Protein AF-A0A7S1GUY7-F1 (afdb_monomer_lite)

Secondary structure (DSSP, 8-state):
-TGGGT--EETTEETTTBS-SB-S--GGGTTT-B-PPP-------TT--EEEEE-HHHHTT--HHHHHHHHHHHHHTT-HHHHHHHHHHHHHHHTT--S---EEEEE-GGG--S------------------------------------------------------------PPPP-------

Sequence (185 aa):
RIERSGGCVVLGRVNGRLAVSRAFGNKPLKSCVIPDPEVLSQQLTQVDEMVILASDGLWDVMGEDVAFQTAQRAINEGKGLKGAAKALTTLALDEGTRDNTTVVVIDVSSRSGASRAASAPAGSAYLQQTPDIDRQSLNRQHSSPVGGSPAGSPAPLNLHSGSGEGQMWLGRLQSSPAGGSPAGS

Organism: Hemiselmis andersenii (NCBI:txid464988)

Foldseek 3Di:
DQVVLVWDADPCATNVPHNDQEDPDPVVCPSRYHPDDDDDDDDDDLPDFKDKDKDCLLVVQDDPVRLVVQLVVQVVVVVPQVSSQVSSVVVSVVSPRPDDMGMGMGTPNPPPPPDVPDPDDPDDDDDDDDDDDDDDDDDDDDDDDDDDDDDDDDDDDDDDDDDDDPDDDPDDDDDDDDDDDDDDD

Radius of gyration: 29.38 Å; chains: 1; bounding box: 61×62×87 Å

pLDDT: mean 72.71, std 28.39, range [29.16, 98.81]

Structure (mmCIF, N/CA/C/O backbone):
data_AF-A0A7S1GUY7-F1
#
_entry.id   AF-A0A7S1GUY7-F1
#
loop_
_atom_site.group_PDB
_atom_site.id
_atom_site.type_symbol
_atom_site.label_atom_id
_atom_site.label_alt_id
_atom_site.label_comp_id
_atom_site.label_asym_id
_atom_site.label_entity_id
_atom_site.label_seq_id
_atom_site.pdbx_PDB_ins_code
_atom_site.Cartn_x
_atom_site.Cartn_y
_atom_site.Cartn_z
_atom_site.occupancy
_atom_site.B_iso_or_equiv
_atom_site.auth_seq_id
_atom_site.auth_comp_id
_atom_site.auth_asym_id
_atom_site.auth_atom_id
_atom_site.pdbx_PDB_model_num
ATOM 1 N N . ARG A 1 1 ? 4.328 -7.645 -23.111 1.00 93.69 1 ARG A N 1
ATOM 2 C CA . ARG A 1 1 ? 4.433 -6.201 -23.468 1.00 93.69 1 ARG A CA 1
ATOM 3 C C . ARG A 1 1 ? 5.890 -5.775 -23.616 1.00 93.69 1 ARG A C 1
ATOM 5 O O . ARG A 1 1 ? 6.230 -5.322 -24.690 1.00 93.69 1 ARG A O 1
ATOM 12 N N . ILE A 1 2 ? 6.722 -5.942 -22.579 1.00 95.19 2 ILE A N 1
ATOM 13 C CA . ILE A 1 2 ? 8.145 -5.541 -22.571 1.00 95.19 2 ILE A CA 1
ATOM 14 C C . ILE A 1 2 ? 8.920 -6.092 -23.781 1.00 95.19 2 ILE A C 1
ATOM 16 O O . ILE A 1 2 ? 9.559 -5.324 -24.487 1.00 95.19 2 ILE A O 1
ATOM 20 N N . GLU A 1 3 ? 8.782 -7.384 -24.080 1.00 94.81 3 GLU A N 1
ATOM 21 C CA . GLU A 1 3 ? 9.454 -8.027 -25.225 1.00 94.81 3 GLU A CA 1
ATOM 22 C C . GLU A 1 3 ? 9.004 -7.470 -26.579 1.00 94.81 3 GLU A C 1
ATOM 24 O O . GLU A 1 3 ? 9.823 -7.192 -27.447 1.00 94.81 3 GLU A O 1
ATOM 29 N N . ARG A 1 4 ? 7.701 -7.196 -26.732 1.00 94.31 4 ARG A N 1
ATOM 30 C CA . ARG A 1 4 ? 7.149 -6.533 -27.928 1.00 94.31 4 ARG A CA 1
ATOM 31 C C . ARG A 1 4 ? 7.695 -5.115 -28.127 1.00 94.31 4 ARG A C 1
ATOM 33 O O . ARG A 1 4 ? 7.669 -4.615 -29.244 1.00 94.31 4 ARG A O 1
ATOM 40 N N . SER A 1 5 ? 8.190 -4.484 -27.064 1.00 92.69 5 SER A N 1
ATOM 41 C CA . SER A 1 5 ? 8.853 -3.178 -27.100 1.00 92.69 5 SER A CA 1
ATOM 42 C C . SER A 1 5 ? 10.377 -3.274 -27.286 1.00 92.69 5 SER A C 1
ATOM 44 O O . SER A 1 5 ? 11.063 -2.262 -27.145 1.00 92.69 5 SER A O 1
ATOM 46 N N . GLY A 1 6 ? 10.915 -4.467 -27.566 1.00 94.19 6 GLY A N 1
ATOM 47 C CA . GLY A 1 6 ? 12.351 -4.709 -27.749 1.00 94.19 6 GLY A CA 1
ATOM 48 C C . GLY A 1 6 ? 13.151 -4.834 -26.448 1.00 94.19 6 GLY A C 1
ATOM 49 O O . GLY A 1 6 ? 14.377 -4.761 -26.483 1.00 94.19 6 GLY A O 1
ATOM 50 N N . GLY A 1 7 ? 12.482 -4.983 -25.300 1.00 94.81 7 GLY A N 1
ATOM 51 C CA . GLY A 1 7 ? 13.125 -5.245 -24.010 1.00 94.81 7 GLY A CA 1
ATOM 52 C C . GLY A 1 7 ? 13.170 -6.729 -23.647 1.00 94.81 7 GLY A C 1
ATOM 53 O O . GLY A 1 7 ? 12.653 -7.581 -24.361 1.00 94.81 7 GLY A O 1
ATOM 54 N N . CYS A 1 8 ? 13.730 -7.040 -22.484 1.00 95.69 8 CYS A N 1
ATOM 55 C CA . CYS A 1 8 ? 13.713 -8.376 -21.890 1.00 95.69 8 CYS A CA 1
ATOM 56 C C . CYS A 1 8 ? 13.369 -8.310 -20.396 1.00 95.69 8 CYS A C 1
ATOM 58 O O . CYS A 1 8 ? 13.425 -7.244 -19.775 1.00 95.69 8 CYS A O 1
ATOM 60 N N . VAL A 1 9 ? 13.003 -9.450 -19.808 1.00 96.50 9 VAL A N 1
ATOM 61 C CA . VAL A 1 9 ? 12.849 -9.599 -18.355 1.00 96.50 9 VAL A CA 1
ATOM 62 C C . VAL A 1 9 ? 13.907 -10.578 -17.870 1.00 96.50 9 VAL A C 1
ATOM 64 O O . VAL A 1 9 ? 13.921 -11.734 -18.277 1.00 96.50 9 VAL A O 1
ATOM 67 N N . VAL A 1 10 ? 14.807 -10.105 -17.012 1.00 96.38 10 VAL A N 1
ATOM 68 C CA . VAL A 1 10 ? 15.909 -10.897 -16.456 1.00 96.38 10 VAL A CA 1
ATOM 69 C C . VAL A 1 10 ? 15.795 -10.838 -14.942 1.00 96.38 10 VAL A C 1
ATOM 71 O O . VAL A 1 10 ? 15.840 -9.747 -14.376 1.00 96.38 10 VAL A O 1
ATOM 74 N N . LEU A 1 11 ? 15.608 -11.992 -14.294 1.00 95.06 11 LEU A N 1
ATOM 75 C CA . LEU A 1 11 ? 15.447 -12.104 -12.834 1.00 95.06 11 LEU A CA 1
ATOM 76 C C . LEU A 1 11 ? 14.367 -11.152 -12.277 1.00 95.06 11 LEU A C 1
ATOM 78 O O . LEU A 1 11 ? 14.603 -10.405 -11.331 1.00 95.06 11 LEU A O 1
ATOM 82 N N . GLY A 1 12 ? 13.201 -11.111 -12.933 1.00 93.44 12 GLY A N 1
ATOM 83 C CA . GLY A 1 12 ? 12.083 -10.238 -12.546 1.00 93.44 12 GLY A CA 1
ATOM 84 C C . GLY A 1 12 ? 12.278 -8.750 -12.867 1.00 93.44 12 GLY A C 1
ATOM 85 O O . GLY A 1 12 ? 11.429 -7.934 -12.523 1.00 93.44 12 GLY A O 1
ATOM 86 N N . ARG A 1 13 ? 13.369 -8.367 -13.545 1.00 96.38 13 ARG A N 1
ATOM 87 C CA . ARG A 1 13 ? 13.692 -6.966 -13.844 1.00 96.38 13 ARG A CA 1
ATOM 88 C C . ARG A 1 13 ? 13.634 -6.655 -15.334 1.00 96.38 13 ARG A C 1
ATOM 90 O O . ARG A 1 13 ? 14.217 -7.362 -16.157 1.00 96.38 13 ARG A O 1
ATOM 97 N N . VAL A 1 14 ? 13.016 -5.528 -15.680 1.00 96.00 14 VAL A N 1
ATOM 98 C CA . VAL A 1 14 ? 12.992 -4.961 -17.034 1.00 96.00 14 VAL A CA 1
ATOM 99 C C . VAL A 1 14 ? 14.409 -4.584 -17.453 1.00 96.00 14 VAL A C 1
ATOM 101 O O . VAL A 1 14 ? 15.053 -3.750 -16.808 1.00 96.00 14 VAL A O 1
ATOM 104 N N . ASN A 1 15 ? 14.897 -5.212 -18.522 1.00 94.38 15 ASN A N 1
ATOM 105 C CA . ASN A 1 15 ? 16.267 -5.113 -19.031 1.00 94.38 15 ASN A CA 1
ATOM 106 C C . ASN A 1 15 ? 17.332 -5.337 -17.940 1.00 94.38 15 ASN A C 1
ATOM 108 O O . ASN A 1 15 ? 18.386 -4.707 -17.971 1.00 94.38 15 ASN A O 1
ATOM 112 N N . GLY A 1 16 ? 17.027 -6.160 -16.926 1.00 94.88 16 GLY A N 1
ATOM 113 C CA . GLY A 1 16 ? 17.903 -6.405 -15.773 1.00 94.88 16 GLY A CA 1
ATOM 114 C C . GLY A 1 16 ? 18.043 -5.227 -14.797 1.00 94.88 16 GLY A C 1
ATOM 115 O O . GLY A 1 16 ? 18.859 -5.289 -13.884 1.00 94.88 16 GLY A O 1
ATOM 116 N N . ARG A 1 17 ? 17.271 -4.143 -14.965 1.00 94.25 17 ARG A N 1
ATOM 117 C CA . ARG A 1 17 ? 17.446 -2.886 -14.212 1.00 94.25 17 ARG A CA 1
ATOM 118 C C . ARG A 1 17 ? 16.318 -2.618 -13.223 1.00 94.25 17 ARG A C 1
ATOM 120 O O . ARG A 1 17 ? 16.578 -2.445 -12.035 1.00 94.25 17 ARG A O 1
ATOM 127 N N . LEU A 1 18 ? 15.073 -2.589 -13.696 1.00 94.56 18 LEU A N 1
ATOM 128 C CA . LEU A 1 18 ? 13.932 -2.119 -12.904 1.00 94.56 18 LEU A CA 1
ATOM 129 C C . LEU A 1 18 ? 12.990 -3.269 -12.542 1.00 94.56 18 LEU A C 1
ATOM 131 O O . LEU A 1 18 ? 12.541 -3.980 -13.432 1.00 94.56 18 LEU A O 1
ATOM 135 N N . ALA A 1 19 ? 12.664 -3.425 -11.259 1.00 95.25 19 ALA A N 1
ATOM 136 C CA . ALA A 1 19 ? 11.792 -4.495 -10.755 1.00 95.25 19 A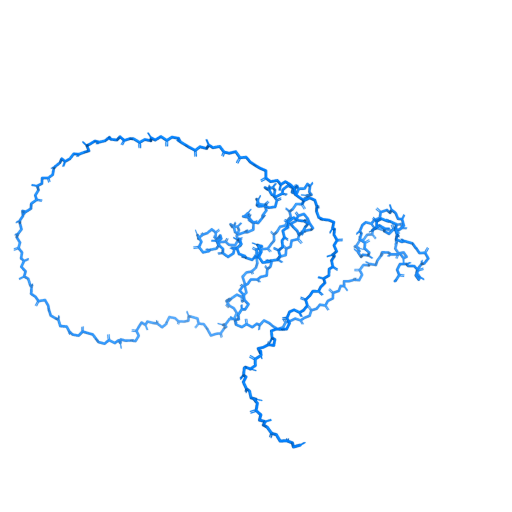LA A CA 1
ATOM 137 C C . ALA A 1 19 ? 10.285 -4.230 -10.960 1.00 95.25 19 ALA A C 1
ATOM 139 O O . ALA A 1 19 ? 9.451 -4.992 -10.494 1.00 95.25 19 ALA A O 1
ATOM 140 N N . VAL A 1 20 ? 9.925 -3.163 -11.680 1.00 95.06 20 VAL A N 1
ATOM 141 C CA . VAL A 1 20 ? 8.538 -2.832 -12.025 1.00 95.06 20 VAL A CA 1
ATOM 142 C C . VAL A 1 20 ? 8.395 -2.596 -13.523 1.00 95.06 20 VAL A C 1
ATOM 144 O O . VAL A 1 20 ? 9.303 -2.100 -14.193 1.00 95.06 20 VAL A O 1
ATOM 147 N N . SER A 1 21 ? 7.225 -2.939 -14.060 1.00 95.00 21 SER A N 1
ATOM 148 C CA . SER A 1 21 ? 6.906 -2.755 -15.482 1.00 95.00 21 SER A CA 1
ATOM 149 C C . SER A 1 21 ? 6.132 -1.463 -15.771 1.00 95.00 21 SER A C 1
ATOM 151 O O . SER A 1 21 ? 5.999 -1.073 -16.937 1.00 95.00 21 SER A O 1
ATOM 153 N N . ARG A 1 22 ? 5.636 -0.798 -14.723 1.00 96.00 22 ARG A N 1
ATOM 154 C CA . ARG A 1 22 ? 4.912 0.472 -14.776 1.00 96.00 22 ARG A CA 1
ATOM 155 C C . ARG A 1 22 ? 5.472 1.408 -13.715 1.00 96.00 22 ARG A C 1
ATOM 157 O O . ARG A 1 22 ? 5.679 0.978 -12.586 1.00 96.00 22 ARG A O 1
ATOM 164 N N . ALA A 1 23 ? 5.749 2.651 -14.088 1.00 95.19 23 ALA A N 1
ATOM 165 C CA . ALA A 1 23 ? 6.215 3.683 -13.169 1.00 95.19 23 ALA A CA 1
ATOM 166 C C . ALA A 1 23 ? 6.157 5.056 -13.841 1.00 95.19 23 ALA A C 1
ATOM 168 O O . ALA A 1 23 ? 6.396 5.187 -15.045 1.00 95.19 23 ALA A O 1
ATOM 169 N N . PHE A 1 24 ? 5.949 6.098 -13.041 1.00 95.19 24 PHE A N 1
ATOM 170 C CA . PHE A 1 24 ? 6.265 7.454 -13.472 1.00 95.19 24 PHE A CA 1
ATOM 171 C C . PHE A 1 24 ? 7.790 7.643 -13.575 1.00 95.19 24 PHE A C 1
ATOM 173 O O . PHE A 1 24 ? 8.580 6.947 -12.934 1.00 95.19 24 PHE A O 1
ATOM 180 N N . GLY A 1 25 ? 8.227 8.589 -14.408 1.00 92.94 25 GLY A N 1
ATOM 181 C CA . GLY A 1 25 ? 9.652 8.874 -14.595 1.00 92.94 25 GLY A CA 1
ATOM 182 C C . GLY A 1 25 ? 10.375 7.838 -15.465 1.00 92.94 25 GLY A C 1
ATOM 183 O O . GLY A 1 25 ? 9.957 7.580 -16.592 1.00 92.94 25 GLY A O 1
ATOM 184 N N . ASN A 1 26 ? 11.516 7.327 -14.985 1.00 91.25 26 ASN A N 1
ATOM 185 C CA . ASN A 1 26 ? 12.326 6.285 -15.640 1.00 91.25 26 ASN A CA 1
ATOM 186 C C . ASN A 1 26 ? 12.615 6.530 -17.137 1.00 91.25 26 ASN A C 1
ATOM 188 O O . ASN A 1 26 ? 12.521 5.622 -17.962 1.00 91.25 26 ASN A O 1
ATOM 192 N N . LYS A 1 27 ? 13.010 7.766 -17.494 1.00 91.88 27 LYS A N 1
ATOM 193 C CA . LYS A 1 27 ? 13.253 8.206 -18.886 1.00 91.88 27 LYS A CA 1
ATOM 194 C C . LYS A 1 27 ? 14.068 7.210 -19.737 1.00 91.88 27 LYS A C 1
ATOM 196 O O . LYS A 1 27 ? 13.643 6.963 -20.864 1.00 91.88 27 LYS A O 1
ATOM 201 N N . PRO A 1 28 ? 15.165 6.599 -19.237 1.00 91.75 28 PRO A N 1
ATOM 202 C CA . PRO A 1 28 ? 15.957 5.649 -20.024 1.00 91.75 28 PRO A CA 1
ATOM 203 C C . PRO A 1 28 ? 15.226 4.352 -20.402 1.00 91.75 28 PRO A C 1
ATOM 205 O O . PRO A 1 28 ? 15.706 3.625 -21.264 1.00 91.75 28 PRO A O 1
ATOM 208 N N . LEU A 1 29 ? 14.101 4.035 -19.755 1.00 91.50 29 LEU A N 1
ATOM 209 C CA . LEU A 1 29 ? 13.354 2.789 -19.939 1.00 91.50 29 LEU A CA 1
ATOM 210 C C . LEU A 1 29 ? 11.940 3.012 -20.497 1.00 91.50 29 LEU A C 1
ATOM 212 O O . LEU A 1 29 ? 11.155 2.071 -20.511 1.00 91.50 29 LEU A O 1
ATOM 216 N N . LYS A 1 30 ? 11.599 4.212 -20.992 1.00 90.25 30 LYS A N 1
ATOM 217 C CA . LYS A 1 30 ? 10.229 4.560 -21.431 1.00 90.25 30 LYS A CA 1
ATOM 218 C C . LYS A 1 30 ? 9.640 3.686 -22.542 1.00 90.25 30 LYS A C 1
ATOM 220 O O . LYS A 1 30 ? 8.424 3.611 -22.658 1.00 90.25 30 LYS A O 1
ATOM 225 N N . SER A 1 31 ? 10.462 3.014 -23.349 1.00 90.81 31 SER A N 1
ATOM 226 C CA . SER A 1 31 ? 9.959 2.033 -24.322 1.00 90.81 31 SER A CA 1
ATOM 227 C C . SER A 1 31 ? 9.370 0.794 -23.637 1.00 90.81 31 SER A C 1
ATOM 229 O O . SER A 1 31 ? 8.415 0.196 -24.129 1.00 90.81 31 SER A O 1
ATOM 231 N N . CYS A 1 32 ? 9.920 0.422 -22.478 1.00 93.75 32 CYS A N 1
ATOM 232 C CA . CYS A 1 32 ? 9.596 -0.798 -21.748 1.00 93.75 32 CYS A CA 1
ATOM 233 C C . CYS A 1 32 ? 8.840 -0.543 -20.439 1.00 93.75 32 CYS A C 1
ATOM 235 O O . CYS A 1 32 ? 8.209 -1.471 -19.949 1.00 93.75 32 CYS A O 1
ATOM 237 N N . VAL A 1 33 ? 8.848 0.667 -19.885 1.00 95.12 33 VAL A N 1
ATOM 238 C CA . VAL A 1 33 ? 8.179 1.046 -18.631 1.00 95.12 33 VAL A CA 1
ATOM 239 C C . VAL A 1 33 ? 7.148 2.118 -18.948 1.00 95.12 33 VAL A C 1
ATOM 241 O O . VAL A 1 33 ? 7.504 3.195 -19.421 1.00 95.12 33 VAL A O 1
ATOM 244 N N . ILE A 1 34 ? 5.874 1.800 -18.718 1.00 95.75 34 ILE A N 1
ATOM 245 C CA . ILE A 1 34 ? 4.754 2.685 -19.063 1.00 95.75 34 ILE A CA 1
ATOM 246 C C . ILE A 1 34 ? 4.244 3.438 -17.826 1.00 95.75 34 ILE A C 1
ATOM 248 O O . ILE A 1 34 ? 4.287 2.883 -16.727 1.00 95.75 34 ILE A O 1
ATOM 252 N N . PRO A 1 35 ? 3.761 4.682 -17.980 1.00 95.69 35 PRO A N 1
ATOM 253 C CA . PRO A 1 35 ? 3.176 5.442 -16.879 1.00 95.69 35 PRO A CA 1
ATOM 254 C C . PRO A 1 35 ? 1.685 5.142 -16.680 1.00 95.69 35 PRO A C 1
ATOM 256 O O . PRO A 1 35 ? 1.109 5.591 -15.694 1.00 95.69 35 PRO A O 1
ATOM 259 N N . ASP A 1 36 ? 1.058 4.430 -17.620 1.00 95.31 36 ASP A N 1
ATOM 260 C CA . ASP A 1 36 ? -0.386 4.219 -17.613 1.00 95.31 36 ASP A CA 1
ATOM 261 C C . ASP A 1 36 ? -0.794 3.364 -16.406 1.00 95.31 36 ASP A C 1
ATOM 263 O O . ASP A 1 36 ? -0.257 2.257 -16.239 1.00 95.31 36 ASP A O 1
ATOM 267 N N . PRO A 1 37 ? -1.730 3.838 -15.568 1.00 95.94 37 PRO A N 1
ATOM 268 C CA . PRO A 1 37 ? -2.220 3.066 -14.440 1.00 95.94 37 PRO A CA 1
ATOM 269 C C . PRO A 1 37 ? -3.135 1.931 -14.904 1.00 95.94 37 PRO A C 1
ATOM 271 O O . PRO A 1 37 ? -3.649 1.918 -16.025 1.00 95.94 37 PRO A O 1
ATOM 274 N N . GLU A 1 38 ? -3.358 0.982 -14.006 1.00 94.75 38 GLU A N 1
ATOM 275 C CA . GLU A 1 38 ? -4.530 0.120 -14.065 1.00 94.75 38 GLU A CA 1
ATOM 276 C C . GLU A 1 38 ? -5.637 0.771 -13.235 1.00 94.75 38 GLU A C 1
ATOM 278 O O . GLU A 1 38 ? -5.397 1.201 -12.108 1.00 94.75 38 GLU A O 1
ATOM 283 N N . VAL A 1 39 ? -6.827 0.909 -13.821 1.00 95.88 39 VAL A N 1
ATOM 284 C CA . VAL A 1 39 ? -7.965 1.570 -13.179 1.00 95.88 39 VAL A CA 1
ATOM 285 C C . VAL A 1 39 ? -9.094 0.564 -13.069 1.00 95.88 39 VAL A C 1
ATOM 287 O O . VAL A 1 39 ? -9.599 0.072 -14.076 1.00 95.88 39 VAL A O 1
ATOM 290 N N . LEU A 1 40 ? -9.492 0.287 -11.833 1.00 95.88 40 LEU A N 1
ATOM 291 C CA . LEU A 1 40 ? -10.614 -0.576 -11.500 1.00 95.88 40 LEU A CA 1
ATOM 292 C C . LEU A 1 40 ? -11.629 0.237 -10.697 1.00 95.88 40 LEU A C 1
ATOM 294 O O . LEU A 1 40 ? -11.264 1.084 -9.883 1.00 95.88 40 LEU A O 1
ATOM 298 N N . SER A 1 41 ? -12.910 -0.019 -10.943 1.00 95.94 41 SER A N 1
ATOM 299 C CA . SER A 1 41 ? -14.010 0.549 -10.170 1.00 95.94 41 SER A CA 1
ATOM 300 C C . SER A 1 41 ? -14.805 -0.596 -9.568 1.00 95.94 41 SER A C 1
ATOM 302 O O . SER A 1 41 ? -15.183 -1.530 -10.273 1.00 95.94 41 SER A O 1
ATOM 304 N N . GLN A 1 42 ? -15.024 -0.531 -8.261 1.00 92.25 42 GLN A N 1
ATOM 305 C CA . GLN A 1 42 ? -15.799 -1.514 -7.521 1.00 92.25 42 GLN A CA 1
ATOM 306 C C . GLN A 1 42 ? -16.854 -0.792 -6.695 1.00 92.25 42 GLN A C 1
ATOM 308 O O . GLN A 1 42 ? -16.601 0.268 -6.117 1.00 92.25 42 GLN A O 1
ATOM 313 N N . GLN A 1 43 ? -18.054 -1.364 -6.676 1.00 93.81 43 GLN A N 1
ATOM 314 C CA . GLN A 1 43 ? -19.133 -0.869 -5.843 1.00 93.81 43 GLN A CA 1
ATOM 315 C C . GLN A 1 43 ? -18.973 -1.440 -4.440 1.00 93.81 43 GLN A C 1
ATOM 317 O O . GLN A 1 43 ? -18.963 -2.654 -4.268 1.00 93.81 43 GLN A O 1
ATOM 322 N N . LEU A 1 44 ? -18.876 -0.549 -3.455 1.00 93.44 44 LEU A N 1
ATOM 323 C CA . LEU A 1 44 ? -18.854 -0.939 -2.052 1.00 93.44 44 LEU A CA 1
ATOM 324 C C . LEU A 1 44 ? -20.196 -1.551 -1.646 1.00 93.44 44 LEU A C 1
ATOM 326 O O . LEU A 1 44 ? -21.272 -1.097 -2.053 1.00 93.44 44 LEU A O 1
ATOM 330 N N . THR A 1 45 ? -20.104 -2.560 -0.804 1.00 92.00 45 THR A N 1
ATOM 331 C CA . THR A 1 45 ? -21.188 -3.319 -0.204 1.00 92.00 45 THR A CA 1
ATOM 332 C C . THR A 1 45 ? -21.256 -3.037 1.296 1.00 92.00 45 THR A C 1
ATOM 334 O O . THR A 1 45 ? -20.395 -2.380 1.873 1.00 92.00 45 THR A O 1
ATOM 337 N N . GLN A 1 46 ? -22.305 -3.533 1.953 1.00 90.56 46 GLN A N 1
ATOM 338 C CA . GLN A 1 46 ? -22.477 -3.374 3.402 1.00 90.56 46 GLN A CA 1
ATOM 339 C C . GLN A 1 46 ? -21.495 -4.217 4.231 1.00 90.56 46 GLN A C 1
ATOM 341 O O . GLN A 1 46 ? -21.413 -4.018 5.437 1.00 90.56 46 GLN A O 1
ATOM 346 N N . VAL A 1 47 ? -20.798 -5.172 3.607 1.00 91.75 47 VAL A N 1
ATOM 347 C CA . VAL A 1 47 ? -19.815 -6.031 4.283 1.00 91.75 47 VAL A CA 1
ATOM 348 C C . VAL A 1 47 ? -18.385 -5.513 4.133 1.00 91.75 47 VAL A C 1
ATOM 350 O O . VAL A 1 47 ? -17.477 -6.073 4.733 1.00 91.75 47 VAL A O 1
ATOM 353 N N . ASP A 1 48 ? -18.176 -4.449 3.353 1.00 92.88 48 ASP A N 1
ATOM 354 C CA . ASP A 1 48 ? -16.859 -3.839 3.209 1.00 92.88 48 ASP A CA 1
ATOM 355 C C . ASP A 1 48 ? -16.565 -2.954 4.423 1.00 92.88 48 ASP A C 1
ATOM 357 O O . ASP A 1 48 ? -17.237 -1.950 4.668 1.00 92.88 48 ASP A O 1
ATOM 361 N N . GLU A 1 49 ? -15.544 -3.329 5.190 1.00 93.38 49 GLU A N 1
ATOM 362 C CA . GLU A 1 49 ? -15.187 -2.637 6.432 1.00 93.38 49 GLU A CA 1
ATOM 363 C C . GLU A 1 49 ? -14.074 -1.611 6.214 1.00 93.38 49 GLU A C 1
ATOM 365 O O . GLU A 1 49 ? -14.167 -0.463 6.658 1.00 93.38 49 GLU A O 1
ATOM 370 N N . MET A 1 50 ? -13.019 -2.000 5.495 1.00 94.69 50 MET A N 1
ATOM 371 C CA . MET A 1 50 ? -11.848 -1.154 5.294 1.00 94.69 50 MET A CA 1
ATOM 372 C C . MET A 1 50 ? -11.139 -1.409 3.968 1.00 94.69 50 MET A C 1
ATOM 374 O O . MET A 1 50 ? -11.239 -2.480 3.379 1.00 94.69 50 MET A O 1
ATOM 378 N N . VAL A 1 51 ? -10.354 -0.421 3.547 1.00 96.94 51 VAL A N 1
ATOM 379 C CA . VAL A 1 51 ? -9.371 -0.549 2.467 1.00 96.94 51 VAL A CA 1
ATOM 380 C C . VAL A 1 51 ? -7.981 -0.304 3.046 1.00 96.94 51 VAL A C 1
ATOM 382 O O . VAL A 1 51 ? -7.755 0.707 3.718 1.00 96.94 51 VAL A O 1
ATOM 385 N N . ILE A 1 52 ? -7.049 -1.217 2.766 1.00 98.25 52 ILE A N 1
ATOM 386 C CA . ILE A 1 52 ? -5.638 -1.107 3.148 1.00 98.25 52 ILE A CA 1
ATOM 387 C C . ILE A 1 52 ? -4.823 -0.836 1.884 1.00 98.25 52 ILE A C 1
ATOM 389 O O . ILE A 1 52 ? -4.813 -1.638 0.955 1.00 98.25 52 ILE A O 1
ATOM 393 N N . LEU A 1 53 ? -4.128 0.298 1.853 1.00 98.38 53 LEU A N 1
ATOM 394 C CA . LEU A 1 53 ? -3.162 0.632 0.809 1.00 98.38 53 LEU A CA 1
ATOM 395 C C . LEU A 1 53 ? -1.769 0.599 1.425 1.00 98.38 53 LEU A C 1
ATOM 397 O O . LEU A 1 53 ? -1.533 1.261 2.436 1.00 98.38 53 LEU A O 1
ATOM 401 N N . ALA A 1 54 ? -0.839 -0.132 0.820 1.00 98.38 54 ALA A N 1
ATOM 402 C CA . ALA A 1 54 ? 0.529 -0.201 1.317 1.00 98.38 54 ALA A CA 1
ATOM 403 C C . ALA A 1 54 ? 1.557 -0.399 0.202 1.00 98.38 54 ALA A C 1
ATOM 405 O O . ALA A 1 54 ? 1.204 -0.823 -0.902 1.00 98.38 54 ALA A O 1
ATOM 406 N N . SER A 1 55 ? 2.815 -0.068 0.501 1.00 98.19 55 SER A N 1
ATOM 407 C CA . SER A 1 55 ? 3.962 -0.421 -0.342 1.00 98.19 55 SER A CA 1
ATOM 408 C C . SER A 1 55 ? 4.276 -1.923 -0.277 1.00 98.19 55 SER A C 1
ATOM 410 O O . SER A 1 55 ? 3.802 -2.633 0.611 1.00 98.19 55 SER A O 1
ATOM 412 N N . ASP A 1 56 ? 5.097 -2.390 -1.216 1.00 97.12 56 ASP A N 1
ATOM 413 C CA . ASP A 1 56 ? 5.676 -3.743 -1.253 1.00 97.12 56 ASP A CA 1
ATOM 414 C C . ASP A 1 56 ? 6.352 -4.140 0.065 1.00 97.12 56 ASP A C 1
ATOM 416 O O . ASP A 1 56 ? 6.181 -5.267 0.509 1.00 97.12 56 ASP A O 1
ATOM 420 N N . GLY A 1 57 ? 6.970 -3.195 0.779 1.00 98.06 57 GLY A N 1
ATOM 421 C CA . GLY A 1 57 ? 7.519 -3.446 2.115 1.00 98.06 57 GLY A CA 1
ATOM 422 C C . GLY A 1 57 ? 6.551 -4.102 3.121 1.00 98.06 57 GLY A C 1
ATOM 423 O O . GLY A 1 57 ? 7.020 -4.813 4.007 1.00 98.06 57 GLY A O 1
ATOM 424 N N . LEU A 1 58 ? 5.227 -3.913 2.989 1.00 98.62 58 LEU A N 1
ATOM 425 C CA . LEU A 1 58 ? 4.225 -4.667 3.762 1.00 98.62 58 LEU A CA 1
ATOM 426 C C . LEU A 1 58 ? 3.917 -6.021 3.106 1.00 98.62 58 LEU A C 1
ATOM 428 O O . LEU A 1 58 ? 3.963 -7.057 3.765 1.00 98.62 58 LEU A O 1
ATOM 432 N N . TRP A 1 59 ? 3.567 -5.998 1.820 1.00 98.31 59 TRP A N 1
ATOM 433 C CA . TRP A 1 59 ? 3.016 -7.153 1.104 1.00 98.31 59 TRP A CA 1
ATOM 434 C C . TRP A 1 59 ? 4.039 -8.255 0.817 1.00 98.31 59 TRP A C 1
ATOM 436 O O . TRP A 1 59 ? 3.657 -9.409 0.649 1.00 98.31 59 TRP A O 1
ATOM 446 N N . ASP A 1 60 ? 5.330 -7.930 0.826 1.00 97.38 60 ASP A N 1
ATOM 447 C CA . ASP A 1 60 ? 6.416 -8.900 0.682 1.00 97.38 60 ASP A CA 1
ATOM 448 C C . ASP A 1 60 ? 6.523 -9.849 1.889 1.00 97.38 60 ASP A C 1
ATOM 450 O O . ASP A 1 60 ? 7.086 -10.937 1.766 1.00 97.38 60 ASP A O 1
ATOM 454 N N . VAL A 1 61 ? 5.996 -9.448 3.054 1.00 98.19 61 VAL A N 1
ATOM 455 C CA . VAL A 1 61 ? 6.101 -10.205 4.316 1.00 98.19 61 VAL A CA 1
ATOM 456 C C . VAL A 1 61 ? 4.751 -10.545 4.948 1.00 98.19 61 VAL A C 1
ATOM 458 O O . VAL A 1 61 ? 4.699 -11.306 5.910 1.00 98.19 61 VAL A O 1
ATOM 461 N N . MET A 1 62 ? 3.647 -9.997 4.435 1.00 97.69 62 MET A N 1
ATOM 462 C CA . MET A 1 62 ? 2.328 -10.128 5.049 1.00 97.69 62 MET A CA 1
ATOM 463 C C . MET A 1 62 ? 1.235 -10.357 4.007 1.00 97.69 62 MET A C 1
ATOM 465 O O . MET A 1 62 ? 1.083 -9.583 3.066 1.00 97.69 62 MET A O 1
ATOM 469 N N . GLY A 1 63 ? 0.426 -11.398 4.222 1.00 98.12 63 GLY A N 1
ATOM 470 C CA . GLY A 1 63 ? -0.767 -11.668 3.419 1.00 98.12 63 GLY A CA 1
ATOM 471 C C . GLY A 1 63 ? -1.960 -10.778 3.786 1.00 98.12 63 GLY A C 1
ATOM 472 O O . GLY A 1 63 ? -2.060 -10.270 4.905 1.00 98.12 63 GLY A O 1
ATOM 473 N N . GLU A 1 64 ? -2.900 -10.644 2.851 1.00 97.38 64 GLU A N 1
ATOM 474 C CA . GLU A 1 64 ? -4.095 -9.794 2.969 1.00 97.38 64 GLU A CA 1
ATOM 475 C C . GLU A 1 64 ? -4.942 -10.118 4.213 1.00 97.38 64 GLU A C 1
ATOM 477 O O . GLU A 1 64 ? -5.303 -9.211 4.963 1.00 97.38 64 GLU A O 1
ATOM 482 N N . ASP A 1 65 ? -5.180 -11.404 4.495 1.00 97.69 65 ASP A N 1
ATOM 483 C CA . ASP A 1 65 ? -5.966 -11.845 5.657 1.00 97.69 65 ASP A CA 1
ATOM 484 C C . ASP A 1 65 ? -5.323 -11.435 6.988 1.00 97.69 65 ASP A C 1
ATOM 486 O O . ASP A 1 65 ? -6.002 -10.981 7.914 1.00 97.69 65 ASP A O 1
ATOM 490 N N . VAL A 1 66 ? -3.997 -11.573 7.088 1.00 98.44 66 VAL A N 1
ATOM 491 C CA . VAL A 1 66 ? -3.229 -11.196 8.284 1.00 98.44 66 VAL A CA 1
ATOM 492 C C . VAL A 1 66 ? -3.254 -9.681 8.460 1.00 98.44 66 VAL A C 1
ATOM 494 O O . VAL A 1 66 ? -3.440 -9.193 9.580 1.00 98.44 66 VAL A O 1
ATOM 497 N N . ALA A 1 67 ? -3.128 -8.932 7.362 1.00 98.44 67 ALA A N 1
ATOM 498 C CA . ALA A 1 67 ? -3.222 -7.481 7.383 1.00 98.44 67 ALA A CA 1
ATOM 499 C C . ALA A 1 67 ? -4.609 -7.023 7.862 1.00 98.44 67 ALA A C 1
ATOM 501 O O . ALA A 1 67 ? -4.712 -6.223 8.797 1.00 98.44 67 ALA A O 1
ATOM 502 N N . PHE A 1 68 ? -5.682 -7.579 7.298 1.00 98.00 68 PHE A N 1
ATOM 503 C CA . PHE A 1 68 ? -7.047 -7.260 7.710 1.00 98.00 68 PHE A CA 1
ATOM 504 C C . PHE A 1 68 ? -7.272 -7.546 9.200 1.00 98.00 68 PHE A C 1
ATOM 506 O O . PHE A 1 68 ? -7.681 -6.657 9.946 1.00 98.00 68 PHE A O 1
ATOM 513 N N . GLN A 1 69 ? -6.923 -8.746 9.672 1.00 98.44 69 GLN A N 1
ATOM 514 C CA . GLN A 1 69 ? -7.096 -9.126 11.078 1.00 98.44 69 GLN A CA 1
ATOM 515 C C . GLN A 1 69 ? -6.288 -8.233 12.028 1.00 98.44 69 GLN A C 1
ATOM 517 O O . GLN A 1 69 ? -6.781 -7.844 13.090 1.00 98.44 69 GLN A O 1
ATOM 522 N N . THR A 1 70 ? -5.065 -7.863 11.644 1.00 98.69 70 THR A N 1
ATOM 523 C CA . THR A 1 70 ? -4.200 -6.975 12.435 1.00 98.69 70 THR A CA 1
ATOM 524 C C . THR A 1 70 ? -4.795 -5.575 12.547 1.00 98.69 70 THR A C 1
ATOM 526 O O . THR A 1 70 ? -4.865 -5.011 13.646 1.00 98.69 70 THR A O 1
ATOM 529 N N . ALA A 1 71 ? -5.265 -5.020 11.429 1.00 98.50 71 ALA A N 1
ATOM 530 C CA . ALA A 1 71 ? -5.915 -3.718 11.401 1.00 98.50 71 ALA A CA 1
ATOM 531 C C . ALA A 1 71 ? -7.220 -3.726 12.208 1.00 98.50 71 ALA A C 1
ATOM 533 O O . ALA A 1 71 ? -7.409 -2.872 13.080 1.00 98.50 71 ALA A O 1
ATOM 534 N N . GLN A 1 72 ? -8.073 -4.728 11.985 1.00 97.88 72 GLN A N 1
ATOM 535 C CA . GLN A 1 72 ? -9.347 -4.889 12.681 1.00 97.88 72 GLN A CA 1
ATOM 536 C C . GLN A 1 72 ? -9.146 -5.010 14.190 1.00 97.88 72 GLN A C 1
ATOM 538 O O . GLN A 1 72 ? -9.811 -4.326 14.970 1.00 97.88 72 GLN A O 1
ATOM 543 N N . ARG A 1 73 ? -8.183 -5.828 14.623 1.00 98.38 73 ARG A N 1
ATOM 544 C CA . ARG A 1 73 ? -7.838 -5.974 16.039 1.00 98.38 73 ARG A CA 1
ATOM 545 C C . ARG A 1 73 ? -7.419 -4.641 16.650 1.00 98.38 73 ARG A C 1
ATOM 547 O O . ARG A 1 73 ? -7.918 -4.279 17.711 1.00 98.38 73 ARG A O 1
ATOM 554 N N . ALA A 1 74 ? -6.543 -3.889 15.987 1.00 98.38 74 ALA A N 1
ATOM 555 C CA . ALA A 1 74 ? -6.099 -2.594 16.493 1.00 98.38 74 ALA A CA 1
ATOM 556 C C . ALA A 1 74 ? -7.255 -1.583 16.614 1.00 98.38 74 ALA A C 1
ATOM 558 O O . ALA A 1 74 ? -7.302 -0.817 17.580 1.00 98.38 74 ALA A O 1
ATOM 559 N N . ILE A 1 75 ? -8.194 -1.591 15.664 1.00 97.12 75 ILE A N 1
ATOM 560 C CA . ILE A 1 75 ? -9.401 -0.754 15.706 1.00 97.12 75 ILE A CA 1
ATOM 561 C C . ILE A 1 75 ? -10.299 -1.167 16.876 1.00 97.12 75 ILE A C 1
ATOM 563 O O . ILE A 1 75 ? -10.682 -0.306 17.669 1.00 97.12 75 ILE A O 1
ATOM 567 N N . ASN A 1 76 ? -10.569 -2.465 17.031 1.00 96.25 76 ASN A N 1
ATOM 568 C CA . ASN A 1 76 ? -11.399 -3.012 18.109 1.00 96.25 76 ASN A CA 1
ATOM 569 C C . ASN A 1 76 ? -10.801 -2.754 19.502 1.00 96.25 76 ASN A C 1
ATOM 571 O O . ASN A 1 76 ? -11.531 -2.565 20.470 1.00 96.25 76 ASN A O 1
ATOM 575 N N . GLU A 1 77 ? -9.473 -2.683 19.603 1.00 97.94 77 GLU A N 1
ATOM 576 C CA . GLU A 1 77 ? -8.740 -2.289 20.814 1.00 97.94 77 GLU A CA 1
ATOM 577 C C . GLU A 1 77 ? -8.745 -0.763 21.063 1.00 97.94 77 GLU A C 1
ATOM 579 O O . GLU A 1 77 ? -8.067 -0.276 21.967 1.00 97.94 77 GLU A O 1
ATOM 584 N N . GLY A 1 78 ? -9.478 0.021 20.265 1.00 96.94 78 GLY A N 1
ATOM 585 C CA . GLY A 1 78 ? -9.628 1.467 20.445 1.00 96.94 78 GLY A CA 1
ATOM 586 C C . GLY A 1 78 ? -8.438 2.299 19.961 1.00 96.94 78 GLY A C 1
ATOM 587 O O . GLY A 1 78 ? -8.362 3.491 20.256 1.00 96.94 78 GLY A O 1
ATOM 588 N N . LYS A 1 79 ? -7.504 1.717 19.197 1.00 97.50 79 LYS A N 1
ATOM 589 C CA . LYS A 1 79 ? -6.317 2.437 18.693 1.00 97.50 79 LYS A CA 1
ATOM 590 C C . LYS A 1 79 ? -6.624 3.307 17.462 1.00 97.50 79 LYS A C 1
ATOM 592 O O . LYS A 1 79 ? -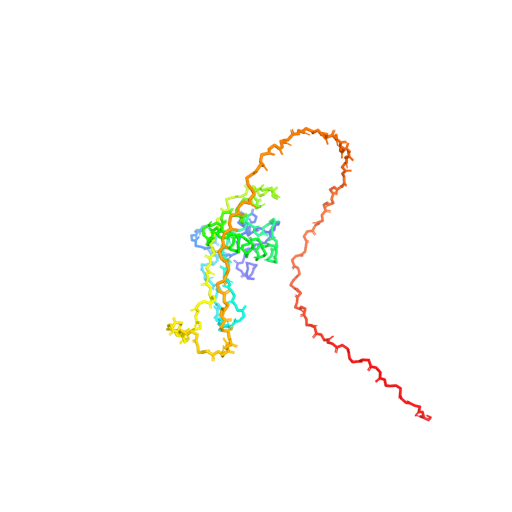5.786 4.114 17.050 1.00 97.50 79 LYS A O 1
ATOM 597 N N . GLY A 1 80 ? -7.814 3.146 16.877 1.00 96.81 80 GLY A N 1
ATOM 598 C CA . GLY A 1 80 ? -8.273 3.859 15.683 1.00 96.81 80 GLY A CA 1
ATOM 599 C C . GLY A 1 80 ? -7.452 3.551 14.424 1.00 96.81 80 GLY A C 1
ATOM 600 O O . GLY A 1 80 ? -6.530 2.737 14.438 1.00 96.81 80 GLY A O 1
ATOM 601 N N . LEU A 1 81 ? -7.756 4.245 13.321 1.00 97.94 81 LEU A N 1
ATOM 602 C CA . LEU A 1 81 ? -7.135 3.995 12.007 1.00 97.94 81 LEU A CA 1
ATOM 603 C C . LEU A 1 81 ? -5.619 4.223 12.000 1.00 97.94 81 LEU A C 1
ATOM 605 O O . LEU A 1 81 ? -4.864 3.447 11.420 1.00 97.94 81 LEU A O 1
ATOM 609 N N . LYS A 1 82 ? -5.150 5.259 12.706 1.00 98.25 82 LYS A N 1
ATOM 610 C CA . LYS A 1 82 ? -3.712 5.517 12.866 1.00 98.25 82 LYS A CA 1
ATOM 611 C C . LYS A 1 82 ? -3.024 4.387 13.638 1.00 98.25 82 LYS A C 1
ATOM 613 O O . LYS A 1 82 ? -1.900 4.016 13.309 1.00 98.25 82 LYS A O 1
ATOM 618 N N . GLY A 1 83 ? -3.691 3.849 14.658 1.00 98.56 83 GLY A N 1
ATOM 619 C CA . GLY A 1 83 ? -3.210 2.700 15.414 1.00 98.56 83 GLY A CA 1
ATOM 620 C C . GLY A 1 83 ? -3.147 1.427 14.579 1.00 98.56 83 GLY A C 1
ATOM 621 O O . GLY A 1 83 ? -2.166 0.699 14.683 1.00 98.56 83 GLY A O 1
ATOM 622 N N . ALA A 1 84 ? -4.135 1.202 13.713 1.00 98.62 84 ALA A N 1
ATOM 623 C CA . ALA A 1 84 ? -4.141 0.098 12.757 1.00 98.62 84 ALA A CA 1
ATOM 624 C C . ALA A 1 84 ? -2.988 0.191 11.753 1.00 98.62 84 ALA A C 1
ATOM 626 O O . ALA A 1 84 ? -2.218 -0.757 11.624 1.00 98.62 84 ALA A O 1
ATOM 627 N N . ALA A 1 85 ? -2.798 1.353 11.119 1.00 98.75 85 ALA A N 1
ATOM 628 C CA . ALA A 1 85 ? -1.669 1.576 10.216 1.00 98.75 85 ALA A CA 1
ATOM 629 C C . ALA A 1 85 ? -0.325 1.339 10.925 1.00 98.75 85 ALA A C 1
ATOM 631 O O . ALA A 1 85 ? 0.552 0.668 10.387 1.00 98.75 85 ALA A O 1
ATOM 632 N N . LYS A 1 86 ? -0.185 1.821 12.170 1.00 98.81 86 LYS A N 1
ATOM 633 C CA . LYS A 1 86 ? 1.014 1.576 12.979 1.00 98.81 86 LYS A CA 1
ATOM 634 C C . LYS A 1 86 ? 1.208 0.086 13.275 1.00 98.81 86 LYS A C 1
ATOM 636 O O . LYS A 1 86 ? 2.320 -0.404 13.117 1.00 98.81 86 LYS A O 1
ATOM 641 N N . ALA A 1 87 ? 0.155 -0.625 13.674 1.00 98.75 87 ALA A N 1
ATOM 642 C CA . ALA A 1 87 ? 0.221 -2.057 13.959 1.00 98.75 87 ALA A CA 1
ATOM 643 C C . ALA A 1 87 ? 0.691 -2.856 12.734 1.00 98.75 87 ALA A C 1
ATOM 645 O O . ALA A 1 87 ? 1.575 -3.694 12.873 1.00 98.75 87 ALA A O 1
ATOM 646 N N . LEU A 1 88 ? 0.184 -2.527 11.543 1.00 98.81 88 LEU A N 1
ATOM 647 C CA . LEU A 1 88 ? 0.624 -3.128 10.281 1.00 98.81 88 LEU A CA 1
ATOM 648 C C . LEU A 1 88 ? 2.102 -2.857 9.996 1.00 98.81 88 LEU A C 1
ATOM 650 O O . LEU A 1 88 ? 2.853 -3.788 9.725 1.00 98.81 88 LEU A O 1
ATOM 654 N N . THR A 1 89 ? 2.546 -1.601 10.115 1.00 98.62 89 THR A N 1
ATOM 655 C CA . THR A 1 89 ? 3.965 -1.264 9.905 1.00 98.62 89 THR A CA 1
ATOM 656 C C . THR A 1 89 ? 4.886 -1.936 10.922 1.00 98.62 89 THR A C 1
ATOM 658 O O . THR A 1 89 ? 5.986 -2.337 10.566 1.00 98.62 89 THR A O 1
ATOM 661 N N . THR A 1 90 ? 4.458 -2.071 12.181 1.00 98.56 90 THR A N 1
ATOM 662 C CA . THR A 1 90 ? 5.243 -2.753 13.218 1.00 98.56 90 THR A CA 1
ATOM 663 C C . THR A 1 90 ? 5.337 -4.242 12.929 1.00 98.56 90 THR A C 1
ATOM 665 O O . THR A 1 90 ? 6.440 -4.770 12.922 1.00 98.56 90 THR A O 1
ATOM 668 N N . LEU A 1 91 ? 4.218 -4.890 12.598 1.00 98.56 91 LEU A N 1
ATOM 669 C CA . LEU A 1 91 ? 4.229 -6.309 12.269 1.00 98.56 91 LEU A CA 1
ATOM 670 C C . LEU A 1 91 ? 5.082 -6.597 11.022 1.00 98.56 91 LEU A C 1
ATOM 672 O O . LEU A 1 91 ? 5.825 -7.565 11.021 1.00 98.56 91 LEU A O 1
ATOM 676 N N . ALA A 1 92 ? 5.073 -5.729 10.004 1.00 98.56 92 ALA A N 1
ATOM 677 C CA . ALA A 1 92 ? 5.958 -5.879 8.843 1.00 98.56 92 ALA A CA 1
ATOM 678 C C . ALA A 1 92 ? 7.452 -5.866 9.222 1.00 98.56 92 ALA A C 1
ATOM 680 O O . ALA A 1 92 ? 8.246 -6.635 8.681 1.00 98.56 92 ALA A O 1
ATOM 681 N N . LEU A 1 93 ? 7.841 -4.988 10.156 1.00 98.25 93 LEU A N 1
ATOM 682 C CA . LEU A 1 93 ? 9.209 -4.923 10.681 1.00 98.25 93 LEU A CA 1
ATOM 683 C C . LEU A 1 93 ? 9.557 -6.170 11.496 1.00 98.25 93 LEU A C 1
ATOM 685 O O . LEU A 1 93 ? 10.665 -6.686 11.356 1.00 98.25 93 LEU A O 1
ATOM 689 N N . ASP A 1 94 ? 8.616 -6.664 12.299 1.00 98.38 94 ASP A N 1
ATOM 690 C CA . ASP A 1 94 ? 8.794 -7.872 13.107 1.00 98.38 94 ASP A CA 1
ATOM 691 C C . ASP A 1 94 ? 8.931 -9.129 12.225 1.00 98.38 94 ASP A C 1
ATOM 693 O O . ASP A 1 94 ? 9.771 -9.984 12.505 1.00 98.38 94 ASP A O 1
ATOM 697 N N . GLU A 1 95 ? 8.203 -9.194 11.104 1.00 98.12 95 GLU A N 1
ATOM 698 C CA . GLU A 1 95 ? 8.339 -10.229 10.062 1.00 98.12 95 GLU A CA 1
ATOM 699 C C . GLU A 1 95 ? 9.594 -10.041 9.181 1.00 98.12 95 GLU A C 1
ATOM 701 O O . GLU A 1 95 ? 9.894 -10.847 8.299 1.00 98.12 95 GLU A O 1
ATOM 706 N N . GLY A 1 96 ? 10.383 -8.995 9.439 1.00 98.00 96 GLY A N 1
ATOM 707 C CA . GLY A 1 96 ? 11.712 -8.824 8.862 1.00 98.00 96 GLY A CA 1
ATOM 708 C C . GLY A 1 96 ? 11.752 -8.089 7.526 1.00 98.00 96 GLY A C 1
ATOM 709 O O . GLY A 1 96 ? 12.732 -8.257 6.787 1.00 98.00 96 GLY A O 1
ATOM 710 N N . THR A 1 97 ? 10.750 -7.256 7.213 1.00 98.00 97 THR A N 1
ATOM 711 C CA . THR A 1 97 ? 10.838 -6.370 6.044 1.00 98.00 97 THR A CA 1
ATOM 712 C C . THR A 1 97 ? 12.095 -5.506 6.116 1.00 98.00 97 THR A C 1
ATOM 714 O O . THR A 1 97 ? 12.484 -4.992 7.169 1.00 98.00 97 THR A O 1
ATOM 717 N N . ARG A 1 98 ? 12.766 -5.364 4.974 1.00 96.94 98 ARG A N 1
ATOM 718 C CA . ARG A 1 98 ? 13.971 -4.532 4.829 1.00 96.94 98 ARG A CA 1
ATOM 719 C C . ARG A 1 98 ? 13.725 -3.302 3.967 1.00 96.94 98 ARG A C 1
ATOM 721 O O . ARG A 1 98 ? 14.659 -2.528 3.760 1.00 96.94 98 ARG A O 1
ATOM 728 N N . ASP A 1 99 ? 12.504 -3.138 3.466 1.00 96.38 99 ASP A N 1
ATOM 729 C CA . ASP A 1 99 ? 12.129 -2.018 2.615 1.00 96.38 99 ASP A CA 1
ATOM 730 C C . ASP A 1 99 ? 11.416 -0.915 3.409 1.00 96.38 99 ASP A C 1
ATOM 732 O O . ASP A 1 99 ? 10.957 -1.081 4.545 1.00 96.38 99 ASP A O 1
ATOM 736 N N . ASN A 1 100 ? 11.317 0.258 2.800 1.00 97.50 100 ASN A N 1
ATOM 737 C CA . ASN A 1 100 ? 10.479 1.334 3.280 1.00 97.50 100 ASN A CA 1
ATOM 738 C C . ASN A 1 100 ? 9.013 0.892 3.249 1.00 97.50 100 ASN A C 1
ATOM 740 O O . ASN A 1 100 ? 8.429 0.611 2.203 1.00 97.50 100 ASN A O 1
ATOM 744 N N . THR A 1 101 ? 8.396 0.877 4.426 1.00 97.81 101 THR A N 1
ATOM 745 C CA . THR A 1 101 ? 7.018 0.417 4.588 1.00 97.81 101 THR A CA 1
ATOM 746 C C . THR A 1 101 ? 6.107 1.601 4.882 1.00 97.81 101 THR A C 1
ATOM 748 O O . THR A 1 101 ? 6.258 2.279 5.898 1.00 97.81 101 THR A O 1
ATOM 751 N N . THR A 1 102 ? 5.157 1.860 3.984 1.00 97.88 102 THR A N 1
ATOM 752 C CA . THR A 1 102 ? 4.111 2.881 4.153 1.00 97.88 102 THR A CA 1
ATOM 753 C C . THR A 1 102 ? 2.748 2.215 4.086 1.00 97.88 102 THR A C 1
ATOM 755 O O . THR A 1 102 ? 2.513 1.415 3.187 1.00 97.88 102 THR A O 1
ATOM 758 N N . VAL A 1 103 ? 1.851 2.560 5.013 1.00 98.62 103 VAL A N 1
ATOM 759 C CA . VAL A 1 103 ? 0.504 1.979 5.109 1.00 98.62 103 VAL A CA 1
ATOM 760 C C . VAL A 1 103 ? -0.535 3.076 5.335 1.00 98.62 103 VAL A C 1
ATOM 762 O O . VAL A 1 103 ? -0.349 3.960 6.174 1.00 98.62 103 VAL A O 1
ATOM 765 N N . VAL A 1 104 ? -1.652 2.989 4.616 1.00 98.62 104 VAL A N 1
ATOM 766 C CA . VAL A 1 104 ? -2.853 3.813 4.775 1.00 98.62 104 VAL A CA 1
ATOM 767 C C . VAL A 1 104 ? -4.045 2.887 5.001 1.00 98.62 104 VAL A C 1
ATOM 769 O O . VAL A 1 104 ? -4.283 1.977 4.212 1.00 98.62 104 VAL A O 1
ATOM 772 N N . VAL A 1 105 ? -4.803 3.137 6.070 1.00 98.31 105 VAL A N 1
ATOM 773 C CA . VAL A 1 105 ? -6.031 2.400 6.400 1.00 98.31 105 VAL A CA 1
ATOM 774 C C . VAL A 1 105 ? -7.214 3.351 6.277 1.00 98.31 105 VAL A C 1
ATOM 776 O O . VAL A 1 105 ? -7.207 4.435 6.867 1.00 98.31 105 VAL A O 1
ATOM 779 N N . ILE A 1 106 ? -8.217 2.948 5.504 1.00 96.81 106 ILE A N 1
ATOM 780 C CA . ILE A 1 106 ? -9.416 3.732 5.206 1.00 96.81 106 ILE A CA 1
ATOM 781 C C . ILE A 1 106 ? -10.624 2.960 5.724 1.00 96.81 106 ILE A C 1
ATOM 783 O O . ILE A 1 106 ? -10.837 1.825 5.315 1.00 96.81 106 ILE A O 1
ATOM 787 N N . ASP A 1 107 ? -11.423 3.585 6.584 1.00 94.38 107 ASP A N 1
ATOM 788 C CA . ASP A 1 107 ? -12.727 3.055 6.987 1.00 94.38 107 ASP A CA 1
ATOM 789 C C . ASP A 1 107 ? -13.759 3.307 5.880 1.00 94.38 107 ASP A C 1
ATOM 791 O O . ASP A 1 107 ? -13.956 4.451 5.450 1.00 94.38 107 ASP A O 1
ATOM 795 N N . VAL A 1 108 ? -14.410 2.242 5.412 1.00 94.62 108 VAL A N 1
ATOM 796 C CA . VAL A 1 108 ? -15.500 2.314 4.426 1.00 94.62 108 VAL A CA 1
ATOM 797 C C . VAL A 1 108 ? -16.838 1.806 4.969 1.00 94.62 108 VAL A C 1
ATOM 799 O O . VAL A 1 108 ? -17.854 1.946 4.285 1.00 94.62 108 VAL A O 1
ATOM 802 N N . SER A 1 109 ? -16.874 1.358 6.228 1.00 86.25 109 SER A N 1
ATOM 803 C CA . SER A 1 109 ? -18.069 0.831 6.904 1.00 86.25 109 SER A CA 1
ATOM 804 C C . SER A 1 109 ? -19.182 1.873 7.103 1.00 86.25 109 SER A C 1
ATOM 806 O O . SER A 1 109 ? -20.361 1.542 7.206 1.00 86.25 109 SER A O 1
ATOM 808 N N . SER A 1 110 ? -18.835 3.165 7.127 1.00 65.19 110 SER A N 1
ATOM 809 C CA . SER A 1 110 ? -19.752 4.266 7.469 1.00 65.19 110 SER A CA 1
ATOM 810 C C . SER A 1 110 ? -20.501 4.887 6.282 1.00 65.19 110 SER A C 1
ATOM 812 O O . SER A 1 110 ? -21.181 5.904 6.436 1.00 65.19 110 SER A O 1
ATOM 814 N N . ARG A 1 111 ? -20.440 4.281 5.089 1.00 58.97 111 ARG A N 1
ATOM 815 C CA . ARG A 1 111 ? -21.169 4.768 3.900 1.00 58.97 111 ARG A CA 1
ATOM 816 C C . ARG A 1 111 ? -22.613 4.283 3.793 1.00 58.97 111 ARG A C 1
ATOM 818 O O . ARG A 1 111 ? -23.299 4.629 2.830 1.00 58.97 111 ARG A O 1
ATOM 825 N N . SER A 1 112 ? -23.117 3.575 4.797 1.00 52.72 112 SER A N 1
ATOM 826 C CA . SER A 1 112 ? -24.549 3.345 5.000 1.00 52.72 112 SER A CA 1
ATOM 827 C C . SER A 1 112 ? -25.217 4.663 5.401 1.00 52.72 112 SER A C 1
ATOM 829 O O . SER A 1 112 ? -25.550 4.897 6.556 1.00 52.72 112 SER A O 1
ATOM 831 N N . GLY A 1 113 ? -25.388 5.564 4.435 1.00 46.09 113 GLY A N 1
ATOM 832 C CA . GLY A 1 113 ? -26.103 6.830 4.559 1.00 46.09 113 GLY A CA 1
ATOM 833 C C . GLY A 1 113 ? -27.614 6.661 4.731 1.00 46.09 113 GLY A C 1
ATOM 834 O O . GLY A 1 113 ? -28.382 7.324 4.047 1.00 46.09 113 GLY A O 1
ATOM 835 N N . ALA A 1 114 ? -28.054 5.822 5.665 1.00 43.31 114 ALA A N 1
ATOM 836 C CA . ALA A 1 114 ? -29.109 6.258 6.558 1.00 43.31 114 ALA A CA 1
ATOM 837 C C . ALA A 1 114 ? -28.373 6.795 7.781 1.00 43.31 114 ALA A C 1
ATOM 839 O O . ALA A 1 114 ? -27.718 6.042 8.499 1.00 43.31 114 ALA A O 1
ATOM 840 N N . SER A 1 115 ? -28.420 8.114 7.972 1.00 41.41 115 SER A N 1
ATOM 841 C CA . SER A 1 115 ? -27.920 8.761 9.178 1.00 41.41 115 SER A CA 1
ATOM 842 C C . SER A 1 115 ? -28.239 7.891 10.393 1.00 41.41 115 SER A C 1
ATOM 844 O O . SER A 1 115 ? -29.411 7.589 10.629 1.00 41.41 115 SER A O 1
ATOM 846 N N . ARG A 1 116 ? -27.246 7.577 11.227 1.00 46.84 116 ARG A N 1
ATOM 847 C CA . ARG A 1 116 ? -27.510 7.342 12.652 1.00 46.84 116 ARG A CA 1
ATOM 848 C C . ARG A 1 116 ? -27.934 8.677 13.278 1.00 46.84 116 ARG A C 1
ATOM 850 O O . ARG A 1 116 ? -27.260 9.212 14.151 1.00 46.84 116 ARG A O 1
ATOM 857 N N . ALA A 1 117 ? -29.030 9.250 12.777 1.00 40.09 117 ALA A N 1
ATOM 858 C CA . ALA A 1 117 ? -29.848 10.171 13.530 1.00 40.09 117 ALA A CA 1
ATOM 859 C C . ALA A 1 117 ? -30.316 9.378 14.745 1.00 40.09 117 ALA A C 1
ATOM 861 O O . ALA A 1 117 ? -30.726 8.224 14.624 1.00 40.09 117 ALA A O 1
ATOM 862 N N . ALA A 1 118 ? -30.147 9.979 15.912 1.00 49.97 118 ALA A N 1
ATOM 863 C CA . ALA A 1 118 ? -30.462 9.398 17.196 1.00 49.97 118 ALA A CA 1
ATOM 864 C C . ALA A 1 118 ? -31.834 8.701 17.185 1.00 49.97 118 ALA A C 1
ATOM 866 O O . ALA A 1 118 ? -32.868 9.355 17.276 1.00 49.97 118 ALA A O 1
ATOM 867 N N . SER A 1 119 ? -31.855 7.370 17.131 1.00 39.12 119 SER A N 1
ATOM 868 C CA . SER A 1 119 ? -32.983 6.614 17.654 1.00 39.12 119 SER A CA 1
ATOM 869 C C . SER A 1 119 ? -32.683 6.359 19.123 1.00 39.12 119 SER A C 1
ATOM 871 O O . SER A 1 119 ? -31.968 5.421 19.483 1.00 39.12 119 SER A O 1
ATOM 873 N N . ALA A 1 120 ? -33.206 7.247 19.968 1.00 42.91 120 ALA A N 1
ATOM 874 C CA . ALA A 1 120 ? -33.482 6.933 21.361 1.00 42.91 120 ALA A CA 1
ATOM 875 C C . ALA A 1 120 ? -34.184 5.559 21.449 1.00 42.91 120 ALA A C 1
ATOM 877 O O . ALA A 1 120 ? -34.910 5.188 20.520 1.00 42.91 120 ALA A O 1
AT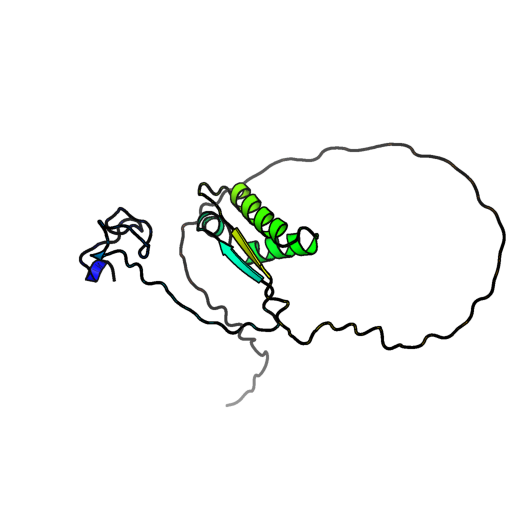OM 878 N N . PRO A 1 121 ? -33.976 4.786 22.526 1.00 40.34 121 PRO A N 1
ATOM 879 C CA . PRO A 1 121 ? -34.560 3.460 22.633 1.00 40.34 121 PRO A CA 1
ATOM 880 C C . PRO A 1 121 ? -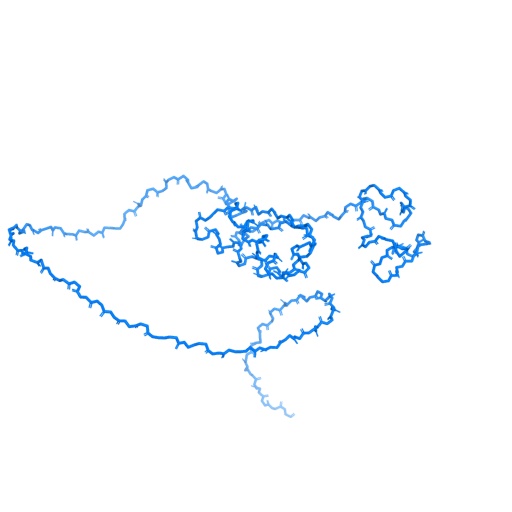36.087 3.581 22.680 1.00 40.34 121 PRO A C 1
ATOM 882 O O . PRO A 1 121 ? -36.650 4.156 23.611 1.00 40.34 121 PRO A O 1
ATOM 885 N N . ALA A 1 122 ? -36.760 3.040 21.663 1.00 40.12 122 ALA A N 1
ATOM 886 C CA . ALA A 1 122 ? -38.183 2.756 21.739 1.00 40.12 122 ALA A CA 1
ATOM 887 C C . ALA A 1 122 ? -38.357 1.624 22.758 1.00 40.12 122 ALA A C 1
ATOM 889 O O . ALA A 1 122 ? -37.783 0.546 22.611 1.00 40.12 122 ALA A O 1
ATOM 890 N N . GLY A 1 123 ? -39.066 1.932 23.841 1.00 31.36 123 GLY A N 1
ATOM 891 C CA . GLY A 1 123 ? -39.170 1.076 25.009 1.00 31.36 123 GLY A CA 1
ATOM 892 C C . GLY A 1 123 ? -39.700 -0.324 24.708 1.00 31.36 123 GLY A C 1
ATOM 893 O O . GLY A 1 123 ? -40.656 -0.503 23.959 1.00 31.36 123 GLY A O 1
ATOM 894 N N . SER A 1 124 ? -39.124 -1.302 25.402 1.00 34.78 124 SER A N 1
ATOM 895 C CA . SER A 1 124 ? -39.884 -2.446 25.888 1.00 34.78 124 SER A CA 1
ATOM 896 C C . SER A 1 124 ? -39.948 -2.327 27.401 1.00 34.78 124 SER A C 1
ATOM 898 O O . SER A 1 124 ? -38.932 -2.195 28.082 1.00 34.78 124 SER A O 1
ATOM 900 N N . ALA A 1 125 ? -41.177 -2.310 27.891 1.00 41.34 125 ALA A N 1
ATOM 901 C CA . ALA A 1 125 ? -41.542 -2.193 29.281 1.00 41.34 125 ALA A CA 1
ATOM 902 C C . ALA A 1 125 ? -40.929 -3.309 30.138 1.00 41.34 125 ALA A C 1
ATOM 904 O O . ALA A 1 125 ? -40.996 -4.481 29.779 1.00 41.34 125 ALA A O 1
ATOM 905 N N . TYR A 1 126 ? -40.446 -2.931 31.320 1.00 29.50 126 TYR A N 1
ATOM 906 C CA . TYR A 1 126 ? -40.549 -3.762 32.513 1.00 29.50 126 TYR A CA 1
ATOM 907 C C . TYR A 1 126 ? -40.975 -2.865 33.682 1.00 29.50 126 TYR A C 1
ATOM 909 O O . TYR A 1 126 ? -40.208 -2.054 34.196 1.00 29.50 126 TYR A O 1
ATOM 917 N N . LEU A 1 127 ? -42.249 -2.983 34.055 1.00 36.31 127 LEU A N 1
ATOM 918 C CA . LEU A 1 127 ? -42.764 -2.602 35.367 1.00 36.31 127 LEU A CA 1
ATOM 919 C C . LEU A 1 127 ? -42.278 -3.652 36.375 1.00 36.31 127 LEU A C 1
ATOM 921 O O . LEU A 1 127 ? -42.513 -4.832 36.151 1.00 36.31 127 LEU A O 1
ATOM 925 N N . GLN A 1 128 ? -41.624 -3.245 37.466 1.00 32.28 128 GLN A N 1
ATOM 926 C CA . GLN A 1 128 ? -42.253 -3.156 38.794 1.00 32.28 128 GLN A CA 1
ATOM 927 C C . GLN A 1 128 ? -41.227 -2.761 39.881 1.00 32.28 128 GLN A C 1
ATOM 929 O O . GLN A 1 128 ? -40.257 -3.463 40.127 1.00 32.28 128 GLN A O 1
ATOM 934 N N . GLN A 1 129 ? -41.496 -1.604 40.497 1.00 31.81 129 GLN A N 1
ATOM 935 C CA . GLN A 1 129 ? -41.513 -1.293 41.938 1.00 31.81 129 GLN A CA 1
ATOM 936 C C . GLN A 1 129 ? -40.433 -1.863 42.884 1.00 31.81 129 GLN A C 1
ATOM 938 O O . GLN A 1 129 ? -40.282 -3.064 43.079 1.00 31.81 129 GLN A O 1
ATOM 943 N N . THR A 1 130 ? -39.784 -0.922 43.576 1.00 39.81 130 THR A N 1
ATOM 944 C CA . THR A 1 130 ? -38.977 -1.093 44.790 1.00 39.81 130 THR A CA 1
ATOM 945 C C . THR A 1 130 ? -39.824 -1.548 45.985 1.00 39.81 130 THR A C 1
ATOM 947 O O . THR A 1 130 ? -41.045 -1.365 46.005 1.00 39.81 130 THR A O 1
ATOM 950 N N . PRO A 1 131 ? -39.165 -2.060 47.035 1.00 38.56 131 PRO A N 1
ATOM 951 C CA . PRO A 1 131 ? -39.189 -1.274 48.264 1.00 38.56 131 PRO A CA 1
ATOM 952 C C . PRO A 1 131 ? -37.818 -1.121 48.934 1.00 38.56 131 PRO A C 1
ATOM 954 O O . PRO A 1 131 ? -36.966 -2.007 48.901 1.00 38.56 131 PRO A O 1
ATOM 957 N N . ASP A 1 132 ? -37.671 0.049 49.553 1.00 36.72 132 ASP A N 1
ATOM 958 C CA . ASP A 1 132 ? -36.722 0.414 50.603 1.00 36.72 132 ASP A CA 1
ATOM 959 C C . ASP A 1 132 ? -36.475 -0.715 51.613 1.00 36.72 132 ASP A C 1
ATOM 961 O O . ASP A 1 132 ? -37.424 -1.162 52.257 1.00 36.72 132 ASP A O 1
ATOM 965 N N . ILE A 1 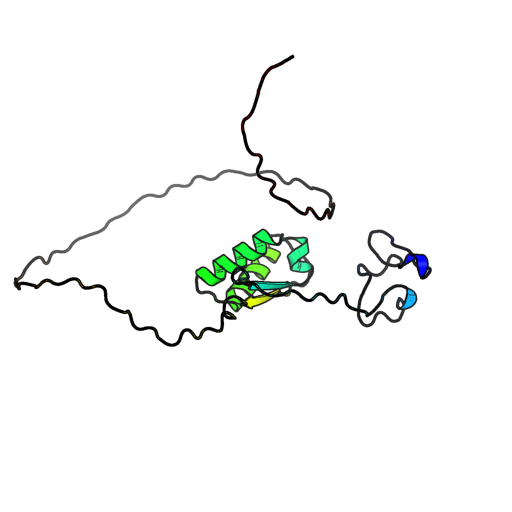133 ? -35.206 -1.071 51.839 1.00 46.72 133 ILE A N 1
ATOM 966 C CA . ILE A 1 133 ? -34.691 -1.344 53.187 1.00 46.72 133 ILE A CA 1
ATOM 967 C C . ILE A 1 133 ? -33.302 -0.720 53.312 1.00 46.72 133 ILE A C 1
ATOM 969 O O . ILE A 1 133 ? -32.356 -1.060 52.605 1.00 46.72 133 ILE A O 1
ATOM 973 N N . ASP A 1 134 ? -33.230 0.198 54.264 1.00 36.06 134 ASP A N 1
ATOM 974 C CA . ASP A 1 134 ? -32.049 0.886 54.739 1.00 36.06 134 ASP A CA 1
ATOM 975 C C . ASP A 1 134 ? -31.382 0.096 55.886 1.00 36.06 134 ASP A C 1
ATOM 977 O O . ASP A 1 134 ? -32.009 -0.741 56.541 1.00 36.06 134 ASP A O 1
ATOM 981 N N . ARG A 1 135 ? -30.153 0.509 56.209 1.00 34.00 135 ARG A N 1
ATOM 982 C CA . ARG A 1 135 ? -29.371 0.247 57.436 1.00 34.00 135 ARG A CA 1
ATOM 983 C C . ARG A 1 135 ? -28.334 -0.884 57.432 1.00 34.00 135 ARG A C 1
ATOM 985 O O . ARG A 1 135 ? -28.575 -2.015 57.825 1.00 34.00 135 ARG A O 1
ATOM 992 N N . GLN A 1 136 ? -27.106 -0.389 57.273 1.00 32.41 136 GLN A N 1
ATOM 993 C CA . GLN A 1 136 ? -26.017 -0.484 58.255 1.00 32.41 136 GLN A CA 1
ATOM 994 C C . GLN A 1 136 ? -25.289 -1.827 58.427 1.00 32.41 136 GLN A C 1
ATOM 996 O O . GLN A 1 136 ? -25.835 -2.832 58.859 1.00 32.41 136 GLN A O 1
ATOM 1001 N N . SER A 1 137 ? -23.963 -1.687 58.318 1.00 33.03 137 SER A N 1
ATOM 1002 C CA . SER A 1 137 ? -22.905 -2.551 58.850 1.00 33.03 137 SER A CA 1
ATOM 1003 C C . SER A 1 137 ? -22.508 -3.744 57.989 1.00 33.03 137 SER A C 1
ATOM 1005 O O . SER A 1 137 ? -23.133 -4.791 58.029 1.00 33.03 137 SER A O 1
ATOM 1007 N N . LEU A 1 138 ? -21.343 -3.626 57.342 1.00 47.31 138 LEU A N 1
ATOM 1008 C CA . LEU A 1 138 ? -20.171 -4.416 57.738 1.00 47.31 138 LEU A CA 1
ATOM 1009 C C . LEU A 1 138 ? -18.897 -3.828 57.120 1.00 47.31 138 LEU A C 1
ATOM 1011 O O . LEU A 1 138 ? -18.485 -4.112 56.002 1.00 47.31 138 LEU A O 1
ATOM 1015 N N . ASN A 1 139 ? -18.289 -2.967 57.925 1.00 36.41 139 ASN A N 1
ATOM 1016 C CA . ASN A 1 139 ? -16.882 -2.611 57.898 1.00 36.41 139 ASN A CA 1
ATOM 1017 C C . ASN A 1 139 ? -16.057 -3.779 58.485 1.00 36.41 139 ASN A C 1
ATOM 1019 O O . ASN A 1 139 ? -16.372 -4.209 59.596 1.00 36.41 139 ASN A O 1
ATOM 1023 N N . ARG A 1 140 ? -15.029 -4.263 57.767 1.00 42.47 140 ARG A N 1
ATOM 1024 C CA . ARG A 1 140 ? -13.769 -4.914 58.239 1.00 42.47 140 ARG A CA 1
ATOM 1025 C C . ARG A 1 140 ? -13.041 -5.480 57.007 1.00 42.47 140 ARG A C 1
ATOM 1027 O O . ARG A 1 140 ? -13.590 -6.330 56.326 1.00 42.47 140 ARG A O 1
ATOM 1034 N N . GLN A 1 141 ? -11.966 -4.860 56.521 1.00 36.53 141 GLN A N 1
ATOM 1035 C CA . GLN A 1 141 ? -10.559 -4.958 56.958 1.00 36.53 141 GLN A CA 1
ATOM 1036 C C . GLN A 1 141 ? -9.884 -6.335 56.772 1.00 36.53 141 GLN A C 1
ATOM 1038 O O . GLN A 1 141 ? -10.413 -7.345 57.224 1.00 36.53 141 GLN A O 1
ATOM 1043 N N . HIS A 1 142 ? -8.640 -6.255 56.255 1.00 31.80 142 HIS A N 1
ATOM 1044 C CA . HIS A 1 142 ? -7.528 -7.232 56.247 1.00 31.80 142 HIS A CA 1
ATOM 1045 C C . HIS A 1 142 ? -7.592 -8.376 55.214 1.00 31.80 142 HIS A C 1
ATOM 1047 O O . HIS A 1 142 ? -8.644 -8.959 55.020 1.00 31.80 142 HIS A O 1
ATOM 1053 N N . SER A 1 143 ? -6.533 -8.833 54.532 1.00 34.03 143 SER A N 1
ATOM 1054 C CA . SER A 1 143 ? -5.124 -8.450 54.306 1.00 34.03 143 SER A CA 1
ATOM 1055 C C . SER A 1 143 ? -4.589 -9.400 53.205 1.00 34.03 143 SER A C 1
ATOM 1057 O O . SER A 1 143 ? -5.023 -10.549 53.152 1.00 34.03 143 SER A O 1
ATOM 1059 N N . SER A 1 144 ? -3.629 -8.982 52.367 1.00 37.06 144 SER A N 1
ATOM 1060 C CA . SER A 1 144 ? -2.783 -9.899 51.558 1.00 37.06 144 SER A CA 1
ATOM 1061 C C . SER A 1 144 ? -1.887 -10.762 52.475 1.00 37.06 144 SER A C 1
ATOM 1063 O O . SER A 1 144 ? -1.679 -10.346 53.621 1.00 37.06 144 SER A O 1
ATOM 1065 N N . PRO A 1 145 ? -1.307 -11.905 52.028 1.00 45.28 145 PRO A N 1
ATOM 1066 C CA . PRO A 1 145 ? -0.025 -11.865 51.290 1.00 45.28 145 PRO A CA 1
ATOM 1067 C C . PRO A 1 145 ? 0.287 -13.026 50.294 1.00 45.28 145 PRO A C 1
ATOM 1069 O O . PRO A 1 145 ? -0.157 -14.152 50.453 1.00 45.28 145 PRO A O 1
ATOM 1072 N N . VAL A 1 146 ? 1.155 -12.697 49.319 1.00 36.09 146 VAL A N 1
ATOM 1073 C CA . VAL A 1 146 ? 2.349 -13.426 48.804 1.00 36.09 146 VAL A CA 1
ATOM 1074 C C . VAL A 1 146 ? 2.236 -14.857 48.232 1.00 36.09 146 VAL A C 1
ATOM 1076 O O . VAL A 1 146 ? 1.978 -15.813 48.950 1.00 36.09 146 VAL A O 1
ATOM 1079 N N . GLY A 1 147 ? 2.734 -15.011 46.990 1.00 31.53 147 GLY A N 1
ATOM 1080 C CA . GLY A 1 147 ? 3.773 -16.013 46.690 1.00 31.53 147 GLY A CA 1
ATOM 1081 C C . GLY A 1 147 ? 3.564 -16.920 45.470 1.00 31.53 147 GLY A C 1
ATOM 1082 O O . GLY A 1 147 ? 2.622 -17.699 45.436 1.00 31.53 147 GLY A O 1
ATOM 1083 N N . GLY A 1 148 ? 4.538 -16.907 44.545 1.00 32.16 148 GLY A N 1
ATOM 1084 C CA . GLY A 1 148 ? 4.954 -18.117 43.818 1.00 32.16 148 GLY A CA 1
ATOM 1085 C C . GLY A 1 148 ? 4.889 -18.091 42.287 1.00 32.16 148 GLY A C 1
ATOM 1086 O O . GLY A 1 148 ? 3.950 -18.619 41.704 1.00 32.16 148 GLY A O 1
ATOM 1087 N N . SER A 1 149 ? 5.947 -17.595 41.635 1.00 37.56 149 SER A N 1
ATOM 1088 C CA . SER A 1 149 ? 6.379 -18.121 40.325 1.00 37.56 149 SER A CA 1
ATOM 1089 C C . SER A 1 149 ? 7.076 -19.476 40.535 1.00 37.56 149 SER A C 1
ATOM 1091 O O . SER A 1 149 ? 7.666 -19.686 41.599 1.00 37.56 149 SER A O 1
ATOM 1093 N N . PRO A 1 150 ? 7.114 -20.362 39.524 1.00 46.91 150 PRO A N 1
ATOM 1094 C CA . PRO A 1 150 ? 8.377 -20.447 38.792 1.00 46.91 150 PRO A CA 1
ATOM 1095 C C . PRO A 1 150 ? 8.265 -20.684 37.276 1.00 46.91 150 PRO A C 1
ATOM 1097 O O . PRO A 1 150 ? 7.252 -21.097 36.726 1.00 46.91 150 PRO A O 1
ATOM 1100 N N . ALA A 1 151 ? 9.405 -20.378 36.658 1.00 36.16 151 ALA A N 1
ATOM 1101 C CA . ALA A 1 151 ? 9.873 -20.595 35.298 1.00 36.16 151 ALA A CA 1
ATOM 1102 C C . ALA A 1 151 ? 9.484 -21.915 34.604 1.00 36.16 151 ALA A C 1
ATOM 1104 O O . ALA A 1 151 ? 9.418 -22.973 35.225 1.00 36.16 151 ALA A O 1
ATOM 1105 N N . GLY A 1 152 ? 9.409 -21.845 33.270 1.00 32.94 152 GLY A N 1
ATOM 1106 C CA . GLY A 1 152 ? 9.436 -23.006 32.382 1.00 32.94 152 GLY A CA 1
ATOM 1107 C C . GLY A 1 152 ? 9.446 -22.631 30.896 1.00 32.94 152 GLY A C 1
ATOM 1108 O O . GLY A 1 152 ? 8.422 -22.742 30.237 1.00 32.94 152 GLY A O 1
ATOM 1109 N N . SER A 1 153 ? 10.601 -22.215 30.368 1.00 37.12 153 SER A N 1
ATOM 1110 C CA . SER A 1 153 ? 10.970 -22.453 28.957 1.00 37.12 153 SER A CA 1
ATOM 1111 C C . SER A 1 153 ? 11.904 -23.667 28.928 1.00 37.12 153 SER A C 1
ATOM 1113 O O . SER A 1 153 ? 12.667 -23.839 29.885 1.00 37.12 153 SER A O 1
ATOM 1115 N N . PRO A 1 154 ? 11.876 -24.510 27.878 1.00 44.84 154 PRO A N 1
ATOM 1116 C CA . PRO A 1 154 ? 12.800 -24.300 26.748 1.00 44.84 154 PRO A CA 1
ATOM 1117 C C . PRO A 1 154 ? 12.205 -24.714 25.371 1.00 44.84 154 PRO A C 1
ATOM 1119 O O . PRO A 1 154 ? 11.423 -25.650 25.283 1.00 44.84 154 PRO A O 1
ATOM 1122 N N . ALA A 1 155 ? 12.486 -23.983 24.282 1.00 39.34 155 ALA A N 1
ATOM 1123 C CA . ALA A 1 155 ? 13.461 -24.315 23.213 1.00 39.34 155 ALA A CA 1
ATOM 1124 C C . ALA A 1 155 ? 12.775 -24.564 21.833 1.00 39.34 155 ALA A C 1
ATOM 1126 O O . ALA A 1 155 ? 11.567 -24.777 21.811 1.00 39.34 155 ALA A O 1
ATOM 1127 N N . PRO A 1 156 ? 13.503 -24.437 20.694 1.00 49.25 156 PRO A N 1
ATOM 1128 C CA . PRO A 1 156 ? 12.996 -23.832 19.447 1.00 49.25 156 PRO A CA 1
ATOM 1129 C C . PRO A 1 156 ? 12.931 -24.799 18.234 1.00 49.25 156 PRO A C 1
ATOM 1131 O O . PRO A 1 156 ? 13.055 -26.007 18.414 1.00 49.25 156 PRO A O 1
ATOM 1134 N N . LEU A 1 157 ? 12.859 -24.220 17.013 1.00 30.25 157 LEU A N 1
ATOM 1135 C CA . LEU A 1 157 ? 13.016 -24.780 15.641 1.00 30.25 157 LEU A CA 1
ATOM 1136 C C . LEU A 1 157 ? 11.661 -24.998 14.918 1.00 30.25 157 LEU A C 1
ATOM 1138 O O . LEU A 1 157 ? 10.717 -25.475 15.523 1.00 30.25 157 LEU A O 1
ATOM 1142 N N . ASN A 1 158 ? 11.447 -24.668 13.638 1.00 31.95 158 ASN A N 1
ATOM 1143 C CA . ASN A 1 158 ? 12.367 -24.705 12.505 1.00 31.95 158 ASN A CA 1
ATOM 1144 C C . ASN A 1 158 ? 11.914 -23.775 11.359 1.00 31.95 158 ASN A C 1
ATOM 1146 O O . ASN A 1 158 ? 10.736 -23.723 11.005 1.00 31.95 158 ASN A O 1
ATOM 1150 N N . LEU A 1 159 ? 12.895 -23.113 10.750 1.00 31.22 159 LEU A N 1
ATOM 1151 C CA . LEU A 1 159 ? 12.808 -22.299 9.541 1.00 31.22 159 LEU A CA 1
ATOM 1152 C C . LEU A 1 159 ? 12.571 -23.208 8.320 1.00 31.22 159 LEU A C 1
ATOM 1154 O O . LEU A 1 159 ? 13.383 -24.095 8.064 1.00 31.22 159 LEU A O 1
ATOM 1158 N N . HIS A 1 160 ? 11.508 -22.975 7.547 1.00 31.69 160 HIS A N 1
ATOM 1159 C CA . HIS A 1 160 ? 11.359 -23.559 6.211 1.00 31.69 160 HIS A CA 1
ATOM 1160 C C . HIS A 1 160 ? 11.245 -22.446 5.174 1.00 31.69 160 HIS A C 1
ATOM 1162 O O . HIS A 1 160 ? 10.246 -21.742 5.077 1.00 31.69 160 HIS A O 1
ATOM 1168 N N . SER A 1 161 ? 12.318 -22.310 4.403 1.00 36.72 161 SER A N 1
ATOM 1169 C CA . SER A 1 161 ? 12.382 -21.591 3.139 1.00 36.72 161 SER A CA 1
ATOM 1170 C C . SER A 1 161 ? 11.433 -22.233 2.123 1.00 36.72 161 SER A C 1
ATOM 1172 O O . SER A 1 161 ? 11.616 -23.399 1.770 1.00 36.72 161 SER A O 1
ATOM 1174 N N . GLY A 1 162 ? 10.454 -21.468 1.643 1.00 32.56 162 GLY A N 1
ATOM 1175 C CA . GLY A 1 162 ? 9.530 -21.857 0.581 1.00 32.56 162 GLY A CA 1
ATOM 1176 C C . GLY A 1 162 ? 9.531 -20.807 -0.522 1.00 32.56 162 GLY A C 1
ATOM 1177 O O . GLY A 1 162 ? 9.141 -19.668 -0.303 1.00 32.56 162 GLY A O 1
ATOM 1178 N N . SER A 1 163 ? 10.035 -21.203 -1.682 1.00 38.41 163 SER A N 1
ATOM 1179 C CA . SER A 1 163 ? 10.113 -20.458 -2.935 1.00 38.41 163 SER A CA 1
ATOM 1180 C C . SER A 1 163 ? 8.759 -19.932 -3.407 1.00 38.41 163 SER A C 1
ATOM 1182 O O . SER A 1 163 ? 7.746 -20.614 -3.284 1.00 38.41 163 SER A O 1
ATOM 1184 N N . GLY A 1 164 ? 8.776 -18.742 -4.005 1.00 46.19 164 GLY A N 1
ATOM 1185 C CA . GLY A 1 164 ? 7.593 -18.103 -4.554 1.00 46.19 164 GLY A CA 1
ATOM 1186 C C . GLY A 1 164 ? 6.911 -18.891 -5.666 1.00 46.19 164 GLY A C 1
ATOM 1187 O O . GLY A 1 164 ? 7.561 -19.409 -6.566 1.00 46.19 164 GLY A O 1
ATOM 1188 N N . GLU A 1 165 ? 5.585 -18.851 -5.628 1.00 38.81 165 GLU A N 1
ATOM 1189 C CA . GLU A 1 165 ? 4.718 -18.833 -6.796 1.00 38.81 165 GLU A CA 1
ATOM 1190 C C . GLU A 1 165 ? 3.525 -17.932 -6.459 1.00 38.81 165 GLU A C 1
ATOM 1192 O O . GLU A 1 165 ? 2.710 -18.246 -5.595 1.00 38.81 165 GLU A O 1
ATOM 1197 N N . GLY A 1 166 ? 3.426 -16.783 -7.129 1.00 36.84 166 GLY A N 1
ATOM 1198 C CA . GLY A 1 166 ? 2.205 -15.985 -7.131 1.00 36.84 166 GLY A CA 1
ATOM 1199 C C . GLY A 1 166 ? 1.158 -16.683 -7.991 1.00 36.84 166 GLY A C 1
ATOM 1200 O O . GLY A 1 166 ? 1.060 -16.403 -9.184 1.00 36.84 166 GLY A O 1
ATOM 1201 N N . GLN A 1 167 ? 0.400 -17.608 -7.402 1.00 39.81 167 GLN A N 1
ATOM 1202 C CA . GLN A 1 167 ? -0.817 -18.145 -8.005 1.00 39.81 167 GLN A CA 1
ATOM 1203 C C . GLN A 1 167 ? -2.037 -17.458 -7.384 1.00 39.81 167 GLN A C 1
ATOM 1205 O O . GLN A 1 167 ? -2.318 -17.614 -6.200 1.00 39.81 167 GLN A O 1
ATOM 1210 N N . MET A 1 168 ? -2.779 -16.710 -8.204 1.00 35.22 168 MET A N 1
ATOM 1211 C CA . MET A 1 168 ? -4.135 -16.272 -7.873 1.00 35.22 168 MET A CA 1
ATOM 1212 C C . MET A 1 168 ? -5.050 -17.499 -7.794 1.00 35.22 168 MET A C 1
ATOM 1214 O O . MET A 1 168 ? -5.263 -18.173 -8.801 1.00 35.22 168 MET A O 1
ATOM 1218 N N . TRP A 1 169 ? -5.624 -17.761 -6.620 1.00 32.69 169 TRP A N 1
ATOM 1219 C CA . TRP A 1 169 ? -6.668 -18.767 -6.425 1.00 32.69 169 TRP A CA 1
ATOM 1220 C C . TRP A 1 169 ? -8.007 -18.081 -6.133 1.00 32.69 169 TRP A C 1
ATOM 1222 O O . TRP A 1 169 ? -8.222 -17.532 -5.058 1.00 32.69 169 TRP A O 1
ATOM 1232 N N . LEU A 1 170 ? -8.937 -18.141 -7.091 1.00 37.25 170 LEU A N 1
ATOM 1233 C CA . LEU A 1 170 ? -10.353 -17.835 -6.868 1.00 37.25 170 LEU A CA 1
ATOM 1234 C C . LEU A 1 170 ? -11.014 -19.050 -6.205 1.00 37.25 170 LEU A C 1
ATOM 1236 O O . LEU A 1 170 ? -11.463 -19.980 -6.878 1.00 37.25 170 LEU A O 1
ATOM 1240 N N . GLY A 1 171 ? -11.068 -19.050 -4.874 1.00 29.16 171 GLY A N 1
ATOM 1241 C CA . GLY A 1 171 ? -11.817 -20.036 -4.099 1.00 29.16 171 GLY A CA 1
ATOM 1242 C C . GLY A 1 171 ? -13.324 -19.865 -4.294 1.00 29.16 171 GLY A C 1
ATOM 1243 O O . GLY A 1 171 ? -13.969 -19.091 -3.593 1.00 29.16 171 GLY A O 1
ATOM 1244 N N . ARG A 1 172 ? -13.913 -20.606 -5.239 1.00 32.50 172 ARG A N 1
ATOM 1245 C CA . ARG A 1 172 ? -15.366 -20.803 -5.311 1.00 32.50 172 ARG A CA 1
ATOM 1246 C C . ARG A 1 172 ? -15.747 -21.919 -4.341 1.00 32.50 172 ARG A C 1
ATOM 1248 O O . ARG A 1 172 ? -15.525 -23.090 -4.633 1.00 32.50 172 ARG A O 1
ATOM 1255 N N . LEU A 1 173 ? -16.356 -21.563 -3.213 1.00 32.94 173 LEU A N 1
ATOM 1256 C CA . LEU A 1 173 ? -17.098 -22.504 -2.372 1.00 32.94 173 LEU A CA 1
ATOM 1257 C C . LEU A 1 173 ? -18.277 -23.060 -3.187 1.00 32.94 173 LEU A C 1
ATOM 1259 O O . LEU A 1 173 ? -19.310 -22.409 -3.329 1.00 32.94 173 LEU A O 1
ATOM 1263 N N . GLN A 1 174 ? -18.117 -24.253 -3.758 1.00 34.94 174 GLN A N 1
ATOM 1264 C CA . GLN A 1 174 ? -19.256 -25.100 -4.094 1.00 34.94 174 GLN A CA 1
ATOM 1265 C C . GLN A 1 174 ? -19.508 -26.015 -2.901 1.00 34.94 174 GLN A C 1
ATOM 1267 O O . GLN A 1 174 ? -18.712 -26.897 -2.588 1.00 34.94 174 GLN A O 1
ATOM 1272 N N . SER A 1 175 ? -20.616 -25.766 -2.212 1.00 37.19 175 SER A N 1
ATOM 1273 C CA . SER A 1 175 ? -21.204 -26.709 -1.275 1.00 37.19 175 SER A CA 1
ATOM 1274 C C . SER A 1 175 ? -21.665 -27.949 -2.045 1.00 37.19 175 SER A C 1
ATOM 1276 O O . SER A 1 175 ? -22.554 -27.878 -2.891 1.00 37.19 175 SER A O 1
ATOM 1278 N N . SER A 1 176 ? -21.059 -29.099 -1.751 1.00 38.50 176 SER A N 1
ATOM 1279 C CA . SER A 1 176 ? -21.601 -30.401 -2.145 1.00 38.50 176 SER A CA 1
ATOM 1280 C C . SER A 1 176 ? -22.910 -30.663 -1.394 1.00 38.50 176 SER A C 1
ATOM 1282 O O . SER A 1 176 ? -22.903 -30.608 -0.162 1.00 38.50 176 SER A O 1
ATOM 1284 N N . PRO A 1 177 ? -24.016 -31.023 -2.065 1.00 40.47 177 PRO A N 1
ATOM 1285 C CA . PRO A 1 177 ? -25.104 -31.712 -1.401 1.00 40.47 177 PRO A CA 1
ATOM 1286 C C . PRO A 1 177 ? -24.779 -33.208 -1.313 1.00 40.47 177 PRO A C 1
ATOM 1288 O O . PRO A 1 177 ? -24.443 -33.868 -2.297 1.00 40.47 177 PRO A O 1
ATOM 1291 N N . ALA A 1 178 ? -24.874 -33.731 -0.097 1.00 40.47 178 ALA A N 1
ATOM 1292 C CA . ALA A 1 178 ? -24.881 -35.153 0.181 1.00 40.47 178 ALA A CA 1
ATOM 1293 C C . ALA A 1 178 ? -26.171 -35.811 -0.343 1.00 40.47 178 ALA A C 1
ATOM 1295 O O . ALA A 1 178 ? -27.255 -35.256 -0.188 1.00 40.47 178 ALA A O 1
ATOM 1296 N N . GLY A 1 179 ? -26.040 -37.044 -0.843 1.00 40.91 179 GLY A N 1
ATOM 1297 C CA . GLY A 1 179 ? -27.092 -38.061 -0.770 1.00 40.91 179 GLY A CA 1
ATOM 1298 C C . GLY A 1 179 ? -27.989 -38.220 -1.999 1.00 40.91 179 GLY A C 1
ATOM 1299 O O . GLY A 1 179 ? -28.828 -37.376 -2.289 1.00 40.91 179 GLY A O 1
ATOM 1300 N N . GLY A 1 180 ? -27.885 -39.384 -2.649 1.00 34.53 180 GLY A N 1
ATOM 1301 C CA . GLY A 1 180 ? -28.907 -39.864 -3.579 1.00 34.53 180 GLY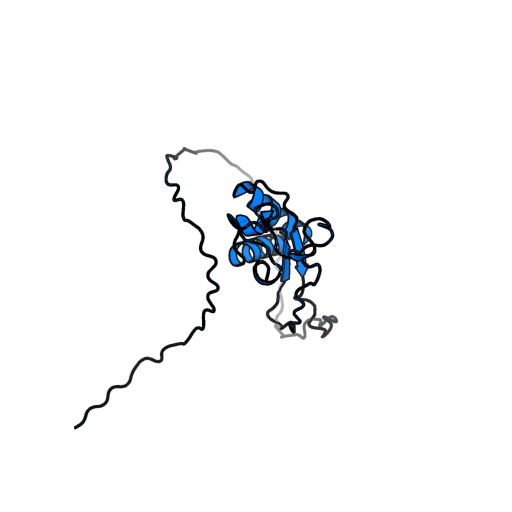 A CA 1
ATOM 1302 C C . GLY A 1 180 ? -28.444 -41.007 -4.478 1.00 34.53 180 GLY A C 1
ATOM 1303 O O . GLY A 1 180 ? -28.149 -40.784 -5.644 1.00 34.53 180 GLY A O 1
ATOM 1304 N N . SER A 1 181 ? -28.405 -42.238 -3.959 1.00 48.34 181 SER A N 1
ATOM 1305 C CA . SER A 1 181 ? -28.582 -43.423 -4.816 1.00 48.34 181 SER A CA 1
ATOM 1306 C C . SER A 1 181 ? -30.028 -43.465 -5.320 1.00 48.34 181 SER A C 1
ATOM 1308 O O . SER A 1 181 ? -30.938 -43.123 -4.561 1.00 48.34 181 SER A O 1
ATOM 1310 N N . PRO A 1 182 ? -30.260 -43.945 -6.549 1.00 52.00 182 PRO A N 1
ATOM 1311 C CA . PRO A 1 182 ? -31.111 -45.125 -6.663 1.00 52.00 182 PRO A CA 1
ATOM 1312 C C . PRO A 1 182 ? -30.638 -46.138 -7.716 1.00 52.00 182 PRO A C 1
ATOM 1314 O O . PRO A 1 182 ? -29.816 -45.867 -8.586 1.00 52.00 182 PRO A O 1
ATOM 1317 N N . ALA A 1 183 ? -31.180 -47.338 -7.548 1.00 45.38 183 ALA A N 1
ATOM 1318 C CA . ALA A 1 183 ? -30.950 -48.560 -8.297 1.00 45.38 183 ALA A CA 1
ATOM 1319 C C . ALA A 1 183 ? -31.630 -48.604 -9.683 1.00 45.38 183 ALA A C 1
ATOM 1321 O O . ALA A 1 183 ? -32.581 -47.867 -9.936 1.00 45.38 183 ALA A O 1
ATOM 1322 N N . GLY A 1 184 ? -31.205 -49.585 -10.493 1.00 49.75 184 GLY A N 1
ATOM 1323 C CA . GLY A 1 184 ? -31.882 -50.094 -11.699 1.00 49.75 184 GLY A CA 1
ATOM 1324 C C . GLY A 1 184 ? -31.305 -49.522 -13.000 1.00 49.75 184 GLY A C 1
ATOM 1325 O O . GLY A 1 184 ? -31.134 -48.316 -13.105 1.00 49.75 184 GLY A O 1
ATOM 1326 N N . SER A 1 185 ? -30.999 -50.293 -14.045 1.00 46.09 185 SER A N 1
ATOM 1327 C CA . SER A 1 185 ? -31.335 -51.685 -14.396 1.00 46.09 185 SER A CA 1
ATOM 1328 C C . SER A 1 185 ? -30.242 -52.274 -15.286 1.00 46.09 185 SER A C 1
ATOM 1330 O O . SER A 1 185 ? -29.555 -51.467 -15.951 1.00 46.09 185 SER A O 1
#

InterPro domains:
  IPR001932 PPM-type phosphatase-like domain [PF00481] (1-101)
  IPR001932 PPM-type phosphatase-like domain [PS51746] (1-108)
  IPR001932 PPM-type phosphatase-like domain [cd00143] (1-108)
  IPR015655 Protein phosphatase 2C [PTHR47992] (1-107)
  IPR036457 PPM-type phosphatase-like domain superfamily [G3DSA:3.60.40.10] (1-115)
  IPR036457 PPM-type phosphatase-like domain superfamily [SSF81606] (1-109)